Protein AF-A0A7W9HFH4-F1 (afdb_monomer_lite)

Organism: NCBI:txid1105145

Sequence (284 aa):
MISTRPGFCGSLFNRFDGPPVNIVHYSDVTAEQWRDTDLIVVDAVAAPGLIARRFPLREGVVIVTDGAHEKALWRHATDLGAGNVMLVPDGWPHLRAVVRDVGRGGLVVAVLSTAGTDASAIVAAAVALESCSLGQVCIVLDHNSGPGSVNSYVDDVDDEISGQPGGQLRVADPAGPPPTDFQITGAVRVSRTDHDLVVINIGSPDSPLTPAAMRLADVVVVVTTAGRVAEARSFAEQCRSTAHEVRLLEVPADFSQSVSLTDSDFRATCWAALTVPVPTAPTA

pLDDT: mean 82.13, std 15.08, range [27.78, 96.44]

Secondary structure (DSSP, 8-state):
-------HHHHHHTT--SS------TTT--HHHHHH-S-EEEEGGGHHHHHHTTPPP-TTEEEEESS---HHHHHHHHHHT-SEEEETTTTHHHHHHHHHHHTTPPEEEEEEESS-HHHHHHHHHHHHHHHHHTT-EEEEEE---SS--SHHHHTTTHHHHTTSSS-EEEEE---SSPPPHHHHHHHHHHHHHH-SEEEEEEE-TT-TTHHHHHHH-SEEEEEEEGGGHHHHHHHHHHHTTT-S-EEEEEE-TTHHHH--TT-HHHHHHHHHHHHSPPPPPP--

InterPro domains:
  IPR059050 Rv3660c-like, CheY-like N-terminal domain [PF26563] (27-103)

Radius of gyration: 21.63 Å; chains: 1; bounding box: 45×42×61 Å

Foldseek 3Di:
DDDDDDDPVRVVVVPDPADDACADELVDQDLCNLVPHQAYEYELVNLVVVLVVVRDADERYEYEYQDDDDPVSVVSCVSNNNPYYDHPPVCVVVVSVSSRLSVQQAAEEEFAEPLFQQQSLLLLLLQLLLCLLVLWEEEEAFQPPDPNTNCVQCVVPVVPSVPHHRRHYYYDYPDDDRDDLVVVLVVSVVNRNVTNYYYYRQGHCPGPCNLSSLQSHQEYEYEYEPVCVVVSVVSQVVSVVRHNYYFYHYDYSCCSPPDRSVDNVVSVVSNCSVPPDDPDDPDD

Structure (mmCIF, N/CA/C/O backbone):
data_AF-A0A7W9HFH4-F1
#
_entry.id   AF-A0A7W9HFH4-F1
#
loop_
_atom_site.group_PDB
_atom_site.id
_atom_site.type_symbol
_atom_site.label_atom_id
_atom_site.label_alt_id
_atom_site.label_comp_id
_atom_site.label_asym_id
_atom_site.label_entity_id
_atom_site.label_seq_id
_atom_site.pdbx_PDB_ins_code
_atom_site.Cartn_x
_atom_site.Cartn_y
_atom_site.Cartn_z
_atom_site.occupancy
_atom_site.B_iso_or_equiv
_atom_site.auth_seq_id
_atom_site.auth_comp_id
_atom_site.auth_asym_id
_atom_site.auth_atom_id
_atom_site.pdbx_PDB_model_num
ATOM 1 N N . MET A 1 1 ? 5.592 -9.316 17.246 1.00 27.78 1 MET A N 1
ATOM 2 C CA . MET A 1 1 ? 5.434 -10.315 18.329 1.00 27.78 1 MET A CA 1
ATOM 3 C C . MET A 1 1 ? 5.888 -9.655 19.629 1.00 27.78 1 MET A C 1
ATOM 5 O O . MET A 1 1 ? 7.077 -9.410 19.778 1.00 27.78 1 MET A O 1
ATOM 9 N N . ILE A 1 2 ? 4.953 -9.216 20.481 1.00 28.17 2 ILE A N 1
ATOM 10 C CA . ILE A 1 2 ? 5.227 -8.360 21.653 1.00 28.17 2 ILE A CA 1
ATOM 11 C C . ILE A 1 2 ? 4.804 -9.080 22.944 1.00 28.17 2 ILE A C 1
ATOM 13 O O . ILE A 1 2 ? 3.819 -9.809 22.975 1.00 28.17 2 ILE A O 1
ATOM 17 N N . SER A 1 3 ? 5.634 -8.879 23.967 1.00 31.44 3 SER A N 1
ATOM 18 C CA . SER A 1 3 ? 5.710 -9.503 25.293 1.00 31.44 3 SER A CA 1
ATOM 19 C C . SER A 1 3 ? 4.437 -9.414 26.156 1.00 31.44 3 SER A C 1
ATOM 21 O O . SER A 1 3 ? 3.742 -8.401 26.152 1.00 31.44 3 SER A O 1
ATOM 23 N N . THR A 1 4 ? 4.166 -10.455 26.956 1.00 35.12 4 THR A N 1
ATOM 24 C CA . THR A 1 4 ? 2.975 -10.589 27.815 1.00 35.12 4 THR A CA 1
ATOM 25 C C . THR A 1 4 ? 3.276 -10.342 29.298 1.00 35.12 4 THR A C 1
ATOM 27 O O . THR A 1 4 ? 4.061 -11.072 29.908 1.00 35.12 4 THR A O 1
ATOM 30 N N . ARG A 1 5 ? 2.548 -9.411 29.928 1.00 40.94 5 ARG A N 1
ATOM 31 C CA . ARG A 1 5 ? 2.187 -9.486 31.359 1.00 40.94 5 ARG A CA 1
ATOM 32 C C . ARG A 1 5 ? 0.701 -9.862 31.495 1.00 40.94 5 ARG A C 1
ATOM 34 O O . ARG A 1 5 ? -0.078 -9.553 30.594 1.00 40.94 5 ARG A O 1
ATOM 41 N N . PRO A 1 6 ? 0.289 -10.528 32.590 1.00 43.19 6 PRO A N 1
ATOM 42 C CA . PRO A 1 6 ? -1.053 -11.084 32.721 1.00 43.19 6 PRO A CA 1
ATOM 43 C C . PRO A 1 6 ? -2.060 -9.995 33.120 1.00 43.19 6 PRO A C 1
ATOM 45 O O . PRO A 1 6 ? -2.285 -9.737 34.298 1.00 43.19 6 PRO A O 1
ATOM 48 N N . GLY A 1 7 ? -2.657 -9.349 32.122 1.00 55.38 7 GLY A N 1
ATOM 49 C CA . GLY A 1 7 ? -3.960 -8.688 32.233 1.00 55.38 7 GLY A CA 1
ATOM 50 C C . GLY A 1 7 ? -5.020 -9.500 31.485 1.00 55.38 7 GLY A C 1
ATOM 51 O O . GLY A 1 7 ? -4.664 -10.343 30.657 1.00 55.38 7 GLY A O 1
ATOM 52 N N . PHE A 1 8 ? -6.306 -9.252 31.754 1.00 57.03 8 PHE A N 1
ATOM 53 C CA . PHE A 1 8 ? -7.440 -9.924 31.100 1.00 57.03 8 PHE A CA 1
ATOM 54 C C . PHE A 1 8 ? -7.278 -9.965 29.569 1.00 57.03 8 PHE A C 1
ATOM 56 O O . PHE A 1 8 ? -7.326 -11.036 28.967 1.00 57.03 8 PHE A O 1
ATOM 63 N N . CYS A 1 9 ? -6.923 -8.836 28.949 1.00 55.56 9 CYS A N 1
ATOM 64 C CA . CYS A 1 9 ? -6.652 -8.767 27.512 1.00 55.56 9 CYS A CA 1
ATOM 65 C C . CYS A 1 9 ? -5.427 -9.581 27.056 1.00 55.56 9 CYS A C 1
ATOM 67 O O . CYS A 1 9 ? -5.445 -10.157 25.972 1.00 55.56 9 CYS A O 1
ATOM 69 N N . GLY A 1 10 ? -4.371 -9.674 27.870 1.00 56.88 10 GLY A N 1
ATOM 70 C CA . GLY A 1 10 ? -3.130 -10.368 27.498 1.00 56.88 10 GLY A CA 1
ATOM 71 C C . GLY A 1 10 ? -3.304 -11.879 27.310 1.00 56.88 10 GLY A C 1
ATOM 72 O O . GLY A 1 10 ? -2.650 -12.476 26.462 1.00 56.88 10 GLY A O 1
ATOM 73 N N . SER A 1 11 ? -4.218 -12.512 28.054 1.00 59.84 11 SER A N 1
ATOM 74 C CA . SER A 1 11 ? -4.548 -13.933 27.854 1.00 59.84 11 SER A CA 1
ATOM 75 C C . SER A 1 11 ? -5.512 -14.164 26.684 1.00 59.84 11 SER A C 1
ATOM 77 O O . SER A 1 11 ? -5.503 -15.239 26.082 1.00 59.84 11 SER A O 1
ATOM 79 N N . LEU A 1 12 ? -6.315 -13.153 26.343 1.00 58.03 12 LEU A N 1
ATOM 80 C CA . LEU A 1 12 ? -7.307 -13.203 25.274 1.00 58.03 12 LEU A CA 1
ATOM 81 C C . LEU A 1 12 ? -6.696 -12.987 23.884 1.00 58.03 12 LEU A C 1
ATOM 83 O O . LEU A 1 12 ? -7.041 -13.719 22.958 1.00 58.03 12 LEU A O 1
ATOM 87 N N . PHE A 1 13 ? -5.750 -12.054 23.737 1.00 60.09 13 PHE A N 1
ATOM 88 C CA . PHE A 1 13 ? -5.086 -11.796 22.451 1.00 60.09 13 PHE A CA 1
ATOM 89 C C . PHE A 1 13 ? -4.127 -12.909 22.023 1.00 60.09 13 PHE A C 1
ATOM 91 O O . PHE A 1 13 ? -3.954 -13.133 20.829 1.00 60.09 13 PHE A O 1
ATOM 98 N N . ASN A 1 14 ? -3.603 -13.694 22.968 1.00 56.59 14 ASN A N 1
ATOM 99 C CA . ASN A 1 14 ? -2.807 -14.889 22.662 1.00 56.59 14 ASN A CA 1
ATOM 100 C C . ASN A 1 14 ? -3.592 -15.999 21.933 1.00 56.59 14 ASN A C 1
ATOM 102 O O . ASN A 1 14 ? -2.986 -16.969 21.493 1.00 56.59 14 ASN A O 1
ATOM 106 N N . ARG A 1 15 ? -4.925 -15.895 21.828 1.00 57.78 15 ARG A N 1
ATOM 107 C CA . ARG A 1 15 ? -5.787 -16.856 21.110 1.00 57.78 15 ARG A CA 1
ATOM 108 C C . ARG A 1 15 ? -6.279 -16.337 19.757 1.00 57.78 15 ARG A C 1
ATOM 110 O O . ARG A 1 15 ? -7.216 -16.896 19.191 1.00 57.78 15 ARG A O 1
ATOM 117 N N . PHE A 1 16 ? -5.731 -15.223 19.281 1.00 58.03 16 PHE A N 1
ATOM 118 C CA . PHE A 1 16 ? -6.171 -14.598 18.044 1.00 58.03 16 PHE A CA 1
ATOM 119 C C . PHE A 1 16 ? -5.416 -15.196 16.842 1.00 58.03 16 PHE A C 1
ATOM 121 O O . PHE A 1 16 ? -4.291 -14.798 16.567 1.00 58.03 16 PHE A O 1
ATOM 128 N N . ASP A 1 17 ? -6.045 -16.118 16.103 1.00 54.91 17 ASP A N 1
ATOM 129 C CA . ASP A 1 17 ? -5.490 -16.751 14.883 1.00 54.91 17 ASP A CA 1
ATOM 130 C C . ASP A 1 17 ? -5.629 -15.864 13.616 1.00 54.91 17 ASP A C 1
ATOM 132 O O . ASP A 1 17 ? -5.941 -16.339 12.525 1.00 54.91 17 ASP A O 1
ATOM 136 N N . GLY A 1 18 ? -5.475 -14.545 13.757 1.00 50.41 18 GLY A N 1
ATOM 137 C CA . GLY A 1 18 ? -5.623 -13.571 12.664 1.00 50.41 18 GLY A CA 1
ATOM 138 C C . GLY A 1 18 ? -4.296 -13.146 12.019 1.00 50.41 18 GLY A C 1
ATOM 139 O O . GLY A 1 18 ? -3.232 -13.528 12.508 1.00 50.41 18 GLY A O 1
ATOM 140 N N . PRO A 1 19 ? -4.332 -12.329 10.942 1.00 46.03 19 PRO A N 1
ATOM 141 C CA . PRO A 1 19 ? -3.126 -11.707 10.389 1.00 46.03 19 PRO A CA 1
ATOM 142 C C . PRO A 1 19 ? -2.378 -10.913 11.476 1.00 46.03 19 PRO A C 1
ATOM 144 O O . PRO A 1 19 ? -2.995 -10.528 12.475 1.00 46.03 19 PRO A O 1
ATOM 147 N N . PRO A 1 20 ? -1.063 -10.665 11.316 1.00 47.34 20 PRO A N 1
ATOM 148 C CA . PRO A 1 20 ? -0.258 -9.959 12.306 1.00 47.34 20 PRO A CA 1
ATOM 149 C C . PRO A 1 20 ? -0.728 -8.507 12.433 1.00 47.34 20 PRO A C 1
ATOM 151 O O . PRO A 1 20 ? -0.230 -7.605 11.771 1.00 47.34 20 PRO A O 1
ATOM 154 N N . VAL A 1 21 ? -1.704 -8.272 13.302 1.00 49.56 21 VAL A N 1
ATOM 155 C CA . VAL A 1 21 ? -2.114 -6.927 13.687 1.00 49.56 21 VAL A CA 1
ATOM 156 C C . VAL A 1 21 ? -1.183 -6.470 14.798 1.00 49.56 21 VAL A C 1
ATOM 158 O O . VAL A 1 21 ? -0.921 -7.206 15.754 1.00 49.56 21 VAL A O 1
ATOM 161 N N . ASN A 1 22 ? -0.660 -5.252 14.669 1.00 50.31 22 ASN A N 1
ATOM 162 C CA . ASN A 1 22 ? 0.113 -4.607 15.724 1.00 50.31 22 ASN A CA 1
ATOM 163 C C . ASN A 1 22 ? -0.825 -4.245 16.882 1.00 50.31 22 ASN A C 1
ATOM 165 O O . ASN A 1 22 ? -1.268 -3.115 17.038 1.00 50.31 22 ASN A O 1
ATOM 169 N N . ILE A 1 23 ? -1.151 -5.239 17.703 1.00 52.78 23 ILE A N 1
ATOM 170 C CA . ILE A 1 23 ? -1.914 -5.057 18.932 1.00 52.78 23 ILE A CA 1
ATOM 171 C C . ILE A 1 23 ? -0.926 -4.562 19.983 1.00 52.78 23 ILE A C 1
ATOM 173 O O . ILE A 1 23 ? -0.185 -5.337 20.591 1.00 52.78 23 ILE A O 1
ATOM 177 N N . VAL A 1 24 ? -0.852 -3.244 20.144 1.00 55.41 24 VAL A N 1
ATOM 178 C CA . VAL A 1 24 ? 0.087 -2.637 21.085 1.00 55.41 24 VAL A CA 1
ATOM 179 C C . VAL A 1 24 ? -0.549 -2.584 22.472 1.00 55.41 24 VAL A C 1
ATOM 181 O O . VAL A 1 24 ? -1.509 -1.854 22.710 1.00 55.41 24 VAL A O 1
ATOM 184 N N . HIS A 1 25 ? 0.003 -3.360 23.406 1.00 58.00 25 HIS A N 1
ATOM 185 C CA . HIS A 1 25 ? -0.396 -3.302 24.807 1.00 58.00 25 HIS A CA 1
ATOM 186 C C . HIS A 1 25 ? 0.045 -1.976 25.449 1.00 58.00 25 HIS A C 1
ATOM 188 O O . HIS A 1 25 ? 1.172 -1.510 25.290 1.00 58.00 25 HIS A O 1
ATOM 194 N N . TYR A 1 26 ? -0.872 -1.377 26.206 1.00 60.59 26 TYR A N 1
ATOM 195 C CA . TYR A 1 26 ? -0.806 -0.008 26.724 1.00 60.59 26 TYR A CA 1
ATOM 196 C C . TYR A 1 26 ? 0.454 0.391 27.510 1.00 60.59 26 TYR A C 1
ATOM 198 O O . TYR A 1 26 ? 0.758 1.583 27.579 1.00 60.59 26 TYR A O 1
ATOM 206 N N . SER A 1 27 ? 1.162 -0.556 28.137 1.00 57.78 27 SER A N 1
ATOM 207 C CA . SER A 1 27 ? 2.344 -0.251 28.952 1.00 57.78 27 SER A CA 1
ATOM 208 C C . SER A 1 27 ? 3.521 0.243 28.119 1.00 57.78 27 SER A C 1
ATOM 210 O O . SER A 1 27 ? 4.347 0.990 28.637 1.00 57.78 27 SER A O 1
ATOM 212 N N . ASP A 1 28 ? 3.553 -0.105 26.831 1.00 67.94 28 ASP A N 1
ATOM 213 C CA . ASP A 1 28 ? 4.746 0.043 25.998 1.00 67.94 28 ASP A CA 1
ATOM 214 C C . ASP A 1 28 ? 4.482 0.793 24.686 1.00 67.94 28 ASP A C 1
ATOM 216 O O . ASP A 1 28 ? 5.397 0.948 23.881 1.00 67.94 28 ASP A O 1
ATOM 220 N N . VAL A 1 29 ? 3.262 1.315 24.476 1.00 80.81 29 VAL A N 1
ATOM 221 C CA . VAL A 1 29 ? 2.942 2.085 23.262 1.00 80.81 29 VAL A CA 1
ATOM 222 C C . VAL A 1 29 ? 3.864 3.300 23.170 1.00 80.81 29 VAL A C 1
ATOM 224 O O . VAL A 1 29 ? 3.853 4.166 24.050 1.00 80.81 29 VAL A O 1
ATOM 227 N N . THR A 1 30 ? 4.669 3.398 22.119 1.00 86.94 30 THR A N 1
ATOM 228 C CA . THR A 1 30 ? 5.475 4.594 21.841 1.00 86.94 30 THR A CA 1
ATOM 229 C C . THR A 1 30 ? 4.645 5.651 21.106 1.00 86.94 30 THR A C 1
ATOM 231 O O . THR A 1 30 ? 3.585 5.363 20.554 1.00 86.94 30 THR A O 1
ATOM 234 N N . ALA A 1 31 ? 5.114 6.903 21.078 1.00 86.19 31 ALA A N 1
ATOM 235 C CA . ALA A 1 31 ? 4.453 7.955 20.294 1.00 86.19 31 ALA A CA 1
ATOM 236 C C . ALA A 1 31 ? 4.458 7.663 18.782 1.00 86.19 31 ALA A C 1
ATOM 238 O O . ALA A 1 31 ? 3.566 8.110 18.068 1.00 86.19 31 ALA A O 1
ATOM 239 N N . GLU A 1 32 ? 5.461 6.924 18.311 1.00 81.44 32 GLU A N 1
ATOM 240 C CA . GLU A 1 32 ? 5.570 6.439 16.935 1.00 81.44 32 GLU A CA 1
ATOM 241 C C . GLU A 1 32 ? 4.518 5.362 16.658 1.00 81.44 32 GLU A C 1
ATOM 243 O O . GLU A 1 32 ? 3.663 5.548 15.800 1.00 81.44 32 GLU A O 1
ATOM 248 N N . GLN A 1 33 ? 4.447 4.321 17.493 1.00 82.12 33 GLN A N 1
ATOM 249 C CA . GLN A 1 33 ? 3.413 3.289 17.377 1.00 82.12 33 GLN A CA 1
ATOM 250 C C . GLN A 1 33 ? 1.999 3.872 17.439 1.00 82.12 33 GLN A C 1
ATOM 252 O O . GLN A 1 33 ? 1.142 3.474 16.652 1.00 82.12 33 GLN A O 1
ATOM 257 N N . TRP A 1 34 ? 1.752 4.845 18.324 1.00 88.31 34 TRP A N 1
ATOM 258 C CA . TRP A 1 34 ? 0.458 5.526 18.395 1.00 88.31 34 TRP A CA 1
ATOM 259 C C . TRP A 1 34 ? 0.087 6.230 17.083 1.00 88.31 34 TRP A C 1
ATOM 261 O O . TRP A 1 34 ? -1.088 6.292 16.729 1.00 88.31 34 TRP A O 1
ATOM 271 N N . ARG A 1 35 ? 1.070 6.764 16.354 1.00 82.81 35 ARG A N 1
ATOM 272 C CA . ARG A 1 35 ? 0.868 7.488 15.091 1.00 82.81 35 ARG A CA 1
ATOM 273 C C . ARG A 1 35 ? 0.732 6.554 13.888 1.00 82.81 35 ARG A C 1
ATOM 275 O O . ARG A 1 35 ? -0.030 6.851 12.965 1.00 82.81 35 ARG A O 1
ATOM 282 N N . ASP A 1 36 ? 1.441 5.433 13.923 1.00 74.56 36 ASP A N 1
ATOM 283 C CA . ASP A 1 36 ? 1.687 4.636 12.722 1.00 74.56 36 ASP A CA 1
ATOM 284 C C . ASP A 1 36 ? 0.870 3.336 12.681 1.00 74.56 36 ASP A C 1
ATOM 286 O O . ASP A 1 36 ? 0.662 2.790 11.608 1.00 74.56 36 ASP A O 1
ATOM 290 N N . THR A 1 37 ? 0.319 2.875 13.812 1.00 78.62 37 THR A N 1
ATOM 291 C CA . THR A 1 37 ? -0.439 1.605 13.889 1.00 78.62 37 THR A CA 1
ATOM 292 C C . THR A 1 37 ? -1.884 1.748 13.424 1.00 78.62 37 THR A C 1
ATOM 294 O O . THR A 1 37 ? -2.623 2.452 14.088 1.00 78.62 37 THR A O 1
ATOM 297 N N . ASP A 1 38 ? -2.352 1.056 12.388 1.00 76.19 38 ASP A N 1
ATOM 298 C CA . ASP A 1 38 ? -3.718 1.229 11.843 1.00 76.19 38 ASP A CA 1
ATOM 299 C C . ASP A 1 38 ? -4.873 0.968 12.832 1.00 76.19 38 ASP A C 1
ATOM 301 O O . ASP A 1 38 ? -5.922 1.602 12.728 1.00 76.19 38 ASP A O 1
ATOM 305 N N . LEU A 1 39 ? -4.668 0.105 13.835 1.00 83.44 39 LEU A N 1
ATOM 306 C CA . LEU A 1 39 ? -5.636 -0.181 14.899 1.00 83.44 39 LEU A CA 1
ATOM 307 C C . LEU A 1 39 ? -4.958 -0.305 16.259 1.00 83.44 39 LEU A C 1
ATOM 309 O O . LEU A 1 39 ? -4.096 -1.157 16.460 1.00 83.44 39 LEU A O 1
ATOM 313 N N . ILE A 1 40 ? -5.419 0.475 17.233 1.00 87.44 40 ILE A N 1
ATOM 314 C CA . ILE A 1 40 ? -4.965 0.376 18.621 1.00 87.44 40 ILE A CA 1
ATOM 315 C C . ILE A 1 40 ? -6.104 -0.192 19.454 1.00 87.44 40 ILE A C 1
ATOM 317 O O . ILE A 1 40 ? -7.136 0.456 19.629 1.00 87.44 40 ILE A O 1
ATOM 321 N N . VAL A 1 41 ? -5.907 -1.389 20.003 1.00 88.81 41 VAL A N 1
ATOM 322 C CA . VAL A 1 41 ? -6.867 -1.983 20.936 1.00 88.81 41 VAL A CA 1
ATOM 323 C C . VAL A 1 41 ? -6.419 -1.714 22.369 1.00 88.81 41 VAL A C 1
ATOM 325 O O . VAL A 1 41 ? -5.352 -2.148 22.796 1.00 88.81 41 VAL A O 1
ATOM 328 N N . VAL A 1 42 ? -7.233 -0.969 23.109 1.00 89.62 42 VAL A N 1
ATOM 329 C CA . VAL A 1 42 ? -6.932 -0.467 24.451 1.00 89.62 42 VAL A CA 1
ATOM 330 C C . VAL A 1 42 ? -7.811 -1.178 25.469 1.00 89.62 42 VAL A C 1
ATOM 332 O O . VAL A 1 42 ? -9.031 -1.121 25.384 1.00 89.62 42 VAL A O 1
ATOM 335 N N . ASP A 1 43 ? -7.207 -1.803 26.474 1.00 88.69 43 ASP A N 1
ATOM 336 C CA . ASP A 1 43 ? -7.954 -2.256 27.651 1.00 88.69 43 ASP A CA 1
ATOM 337 C C . ASP A 1 43 ? -8.496 -1.034 28.415 1.00 88.69 43 ASP A C 1
ATOM 339 O O . ASP A 1 43 ? -7.758 -0.082 28.679 1.00 88.69 43 ASP A O 1
ATOM 343 N N . ALA A 1 44 ? -9.774 -1.038 28.786 1.00 90.69 44 ALA A N 1
ATOM 344 C CA . ALA A 1 44 ? -10.411 0.039 29.537 1.00 90.69 44 ALA A CA 1
ATOM 345 C C . ALA A 1 44 ? -9.626 0.457 30.791 1.00 90.69 44 ALA A C 1
ATOM 347 O O . ALA A 1 44 ? -9.548 1.653 31.087 1.00 90.69 44 ALA A O 1
ATOM 348 N N . VAL A 1 45 ? -8.989 -0.492 31.492 1.00 88.12 45 VAL A N 1
ATOM 349 C CA . VAL A 1 45 ? -8.183 -0.202 32.697 1.00 88.12 45 VAL A CA 1
ATOM 350 C C . VAL A 1 45 ? -6.928 0.617 32.389 1.00 88.12 45 VAL A C 1
ATOM 352 O O . VAL A 1 45 ? -6.375 1.281 33.264 1.00 88.12 45 VAL A O 1
ATOM 355 N N . ALA A 1 46 ? -6.478 0.593 31.139 1.00 88.25 46 ALA A N 1
ATOM 356 C CA . ALA A 1 46 ? -5.284 1.276 30.680 1.00 88.25 46 ALA A CA 1
ATOM 357 C C . ALA A 1 46 ? -5.533 2.679 30.126 1.00 88.25 46 ALA A C 1
ATOM 359 O O . ALA A 1 46 ? -4.599 3.485 30.048 1.00 88.25 46 ALA A O 1
ATOM 360 N N . ALA A 1 47 ? -6.774 2.980 29.742 1.00 91.12 47 ALA A N 1
ATOM 361 C CA . ALA A 1 47 ? -7.123 4.241 29.104 1.00 91.12 47 ALA A CA 1
ATOM 362 C C . ALA A 1 47 ? -6.672 5.485 29.907 1.00 91.12 47 ALA A C 1
ATOM 364 O O . ALA A 1 47 ? -6.082 6.380 29.297 1.00 91.12 47 ALA A O 1
ATOM 365 N N . PRO A 1 48 ? -6.795 5.542 31.255 1.00 92.00 48 PRO A N 1
ATOM 366 C CA . PRO A 1 48 ? -6.301 6.682 32.036 1.00 92.00 48 PRO A CA 1
ATOM 367 C C . PRO A 1 48 ? -4.798 6.948 31.869 1.00 92.00 48 PRO A C 1
ATOM 369 O O . PRO A 1 48 ? -4.372 8.102 31.800 1.00 92.00 48 PRO A O 1
ATOM 372 N N . GLY A 1 49 ? -3.986 5.890 31.779 1.00 90.44 49 GLY A N 1
ATOM 373 C CA . GLY A 1 49 ? -2.537 6.006 31.606 1.00 90.44 49 GLY A CA 1
ATOM 374 C C . GLY A 1 49 ? -2.157 6.570 30.238 1.00 90.44 49 GLY A C 1
ATOM 375 O O . GLY A 1 49 ? -1.255 7.399 30.141 1.00 90.44 49 GLY A O 1
ATOM 376 N N . LEU A 1 50 ? -2.878 6.178 29.185 1.00 90.81 50 LEU A N 1
ATOM 377 C CA . LEU A 1 50 ? -2.676 6.708 27.833 1.00 90.81 50 LEU A CA 1
ATOM 378 C C . LEU A 1 50 ? -3.108 8.178 27.729 1.00 90.81 50 LEU A C 1
ATOM 380 O O . LEU A 1 50 ? -2.383 8.987 27.153 1.00 90.81 50 LEU A O 1
ATOM 384 N N . ILE A 1 51 ? -4.219 8.550 28.371 1.00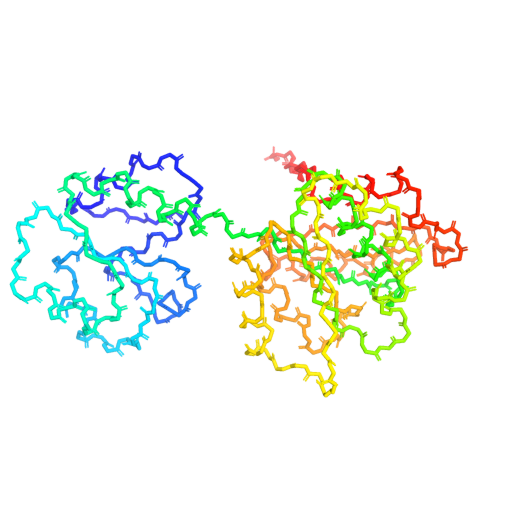 93.38 51 ILE A N 1
ATOM 385 C CA . ILE A 1 51 ? -4.688 9.944 28.446 1.00 93.38 51 ILE A CA 1
ATOM 386 C C . ILE A 1 51 ? -3.653 10.825 29.156 1.00 93.38 51 ILE A C 1
ATOM 388 O O . ILE A 1 51 ? -3.335 11.919 28.686 1.00 93.38 51 ILE A O 1
ATOM 392 N N . ALA A 1 52 ? -3.054 10.339 30.249 1.00 93.56 52 ALA A N 1
ATOM 393 C CA . ALA A 1 52 ? -2.013 11.068 30.974 1.00 93.56 52 ALA A CA 1
ATOM 394 C C . ALA A 1 52 ? -0.772 11.366 30.111 1.00 93.56 52 ALA A C 1
ATOM 396 O O . ALA A 1 52 ? -0.095 12.372 30.334 1.00 93.56 52 ALA A O 1
ATOM 397 N N . ARG A 1 53 ? -0.496 10.534 29.098 1.00 92.31 53 ARG A N 1
ATOM 398 C CA . ARG A 1 53 ? 0.605 10.726 28.140 1.00 92.31 53 ARG A CA 1
ATOM 39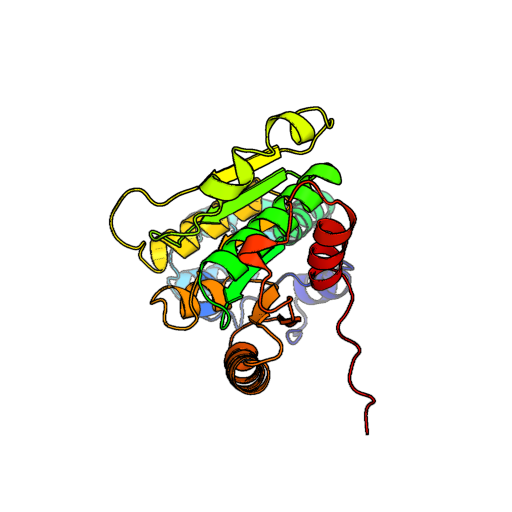9 C C . ARG A 1 53 ? 0.290 11.740 27.039 1.00 92.31 53 ARG A C 1
ATOM 401 O O . ARG A 1 53 ? 1.213 12.146 26.339 1.00 92.31 53 ARG A O 1
ATOM 408 N N . ARG A 1 54 ? -0.968 12.185 26.919 1.00 93.94 54 ARG A N 1
ATOM 409 C CA . ARG A 1 54 ? -1.426 13.213 25.967 1.00 93.94 54 ARG A CA 1
ATOM 410 C C . ARG A 1 54 ? -1.073 12.897 24.515 1.00 93.94 54 ARG A C 1
ATOM 412 O O . ARG A 1 54 ? -0.612 13.769 23.776 1.00 93.94 54 ARG A O 1
ATOM 419 N N . PHE A 1 55 ? -1.275 11.649 24.106 1.00 91.31 55 PHE A N 1
ATOM 420 C CA . PHE A 1 55 ? -1.213 11.334 22.686 1.00 91.31 55 PHE A CA 1
ATOM 421 C C . PHE A 1 55 ? -2.294 12.111 21.912 1.00 91.31 55 PHE A C 1
ATOM 423 O O . PHE A 1 55 ? -3.353 12.397 22.476 1.00 91.31 55 PHE A O 1
ATOM 430 N N . PRO A 1 56 ? -2.051 12.476 20.639 1.00 91.94 56 PRO A N 1
ATOM 431 C CA . PRO A 1 56 ? -3.080 13.074 19.798 1.00 91.94 56 PRO A CA 1
ATOM 432 C C . PRO A 1 56 ? -4.305 12.161 19.679 1.00 91.94 56 PRO A C 1
ATOM 434 O O . PRO A 1 56 ? -4.153 10.942 19.567 1.00 91.94 56 PRO A O 1
ATOM 437 N N . LEU A 1 57 ? -5.499 12.761 19.657 1.00 92.12 57 LEU A N 1
ATOM 438 C CA . LEU A 1 57 ? -6.743 12.051 19.348 1.00 92.12 57 LEU A CA 1
ATOM 439 C C . LEU A 1 57 ? -6.618 11.368 17.987 1.00 92.12 57 LEU A C 1
ATOM 441 O O . LEU A 1 57 ? -6.081 11.957 17.045 1.00 92.12 57 LEU A O 1
ATOM 445 N N . ARG A 1 58 ? -7.107 10.134 17.888 1.00 84.50 58 ARG A N 1
ATOM 446 C CA . ARG A 1 58 ? -6.928 9.328 16.687 1.00 84.50 58 ARG A CA 1
ATOM 447 C C . ARG A 1 58 ? -8.113 8.396 16.438 1.00 84.50 58 ARG A C 1
ATOM 449 O O . ARG A 1 58 ? -8.495 7.633 17.318 1.00 84.50 58 ARG A O 1
ATOM 456 N N . GLU A 1 59 ? -8.593 8.390 15.197 1.00 80.19 59 GLU A N 1
ATOM 457 C CA . GLU A 1 59 ? -9.479 7.343 14.683 1.00 80.19 59 GLU A CA 1
ATOM 458 C C . GLU A 1 59 ? -8.732 6.004 14.538 1.00 80.19 59 GLU A C 1
ATOM 460 O O . GLU A 1 59 ? -7.537 5.966 14.239 1.00 80.19 59 GLU A O 1
ATOM 465 N N . GLY A 1 60 ? -9.431 4.890 14.769 1.00 86.00 60 GLY A N 1
ATOM 466 C CA . GLY A 1 60 ? -8.812 3.557 14.821 1.00 86.00 60 GLY A CA 1
ATOM 467 C C . GLY A 1 60 ? -8.355 3.134 16.222 1.00 86.00 60 GLY A C 1
ATOM 468 O O . GLY A 1 60 ? -7.654 2.137 16.368 1.00 86.00 60 GLY A O 1
ATOM 469 N N . VAL A 1 61 ? -8.760 3.851 17.275 1.00 91.62 61 VAL A N 1
ATOM 470 C CA . VAL A 1 61 ? -8.673 3.349 18.654 1.00 91.62 61 VAL A CA 1
ATOM 471 C C . VAL A 1 61 ? -9.965 2.600 19.001 1.00 91.62 61 VAL A C 1
ATOM 473 O O . VAL A 1 61 ? -11.070 3.121 18.828 1.00 91.62 61 VAL A O 1
ATOM 476 N N . VAL A 1 62 ? -9.829 1.376 19.511 1.00 92.06 62 VAL A N 1
ATOM 477 C CA . VAL A 1 62 ? -10.927 0.554 20.035 1.00 92.06 62 VAL A CA 1
ATOM 478 C C . VAL A 1 62 ? -10.661 0.278 21.504 1.00 92.06 62 VAL A C 1
ATOM 480 O O . VAL A 1 62 ? -9.632 -0.300 21.841 1.00 92.06 62 VAL A O 1
ATOM 483 N N . ILE A 1 63 ? -11.588 0.652 22.384 1.00 92.19 63 ILE A N 1
ATOM 484 C CA . ILE A 1 63 ? -11.491 0.300 23.803 1.00 92.19 63 ILE A CA 1
ATOM 485 C C . ILE A 1 63 ? -12.253 -0.998 24.056 1.00 92.19 63 ILE A C 1
ATOM 487 O O . ILE A 1 63 ? -13.412 -1.123 23.672 1.00 92.19 63 ILE A O 1
ATOM 491 N N . VAL A 1 64 ? -11.624 -1.955 24.730 1.00 92.06 64 VAL A N 1
ATOM 492 C CA . VAL A 1 64 ? -12.235 -3.218 25.155 1.00 92.06 64 VAL A CA 1
ATOM 493 C C . VAL A 1 64 ? -12.395 -3.242 26.669 1.00 92.06 64 VAL A C 1
ATOM 495 O O . VAL A 1 64 ? -11.535 -2.764 27.405 1.00 92.06 64 VAL A O 1
ATOM 498 N N . THR A 1 65 ? -13.502 -3.790 27.153 1.00 91.88 65 THR A N 1
ATOM 499 C CA . THR A 1 65 ? -13.773 -3.949 28.588 1.00 91.88 65 THR A CA 1
ATOM 500 C C . THR A 1 65 ? -14.512 -5.254 28.840 1.00 91.88 65 THR A C 1
ATOM 502 O O . THR A 1 65 ? -15.245 -5.709 27.971 1.00 91.88 65 THR A O 1
ATOM 505 N N . ASP A 1 66 ? -14.337 -5.861 30.007 1.00 88.69 66 ASP A N 1
ATOM 506 C CA . ASP A 1 66 ? -15.094 -7.028 30.480 1.00 88.69 66 ASP A CA 1
ATOM 507 C C . ASP A 1 66 ? -16.240 -6.665 31.437 1.00 88.69 66 ASP A C 1
ATOM 509 O O . ASP A 1 66 ? -17.013 -7.531 31.850 1.00 88.69 66 ASP A O 1
ATOM 513 N N . GLY A 1 67 ? -16.359 -5.382 31.784 1.00 84.62 67 GLY A N 1
ATOM 514 C CA . GLY A 1 67 ? -17.347 -4.850 32.712 1.00 84.62 67 GLY A CA 1
ATOM 515 C C . GLY A 1 67 ? -18.375 -3.954 32.030 1.00 84.62 67 GLY A C 1
ATOM 516 O O . GLY A 1 67 ? -18.148 -3.403 30.953 1.00 84.62 67 GLY A O 1
ATOM 517 N N . ALA A 1 68 ? -19.526 -3.781 32.683 1.00 76.56 68 ALA A N 1
ATOM 518 C CA . ALA A 1 68 ? -20.569 -2.876 32.212 1.00 76.56 68 ALA A CA 1
ATOM 519 C C . ALA A 1 68 ? -20.018 -1.461 31.964 1.00 76.56 68 ALA A C 1
ATOM 521 O O . ALA A 1 68 ? -19.144 -0.978 32.684 1.00 76.56 68 ALA A O 1
ATOM 522 N N . HIS A 1 69 ? -20.558 -0.781 30.952 1.00 75.00 69 HIS A N 1
ATOM 523 C CA . HIS A 1 69 ? -20.093 0.546 30.565 1.00 75.00 69 HIS A CA 1
ATOM 524 C C . HIS A 1 69 ? -20.315 1.577 31.682 1.00 75.00 69 HIS A C 1
ATOM 526 O O . HIS A 1 69 ? -21.414 2.106 31.858 1.00 75.00 69 HIS A O 1
ATOM 532 N N . GLU A 1 70 ? -19.256 1.914 32.413 1.00 85.44 70 GLU A N 1
ATOM 533 C CA . GLU A 1 70 ? -19.273 3.039 33.340 1.00 85.44 70 GLU A CA 1
ATOM 534 C C . GLU A 1 70 ? -19.173 4.370 32.582 1.00 85.44 70 GLU A C 1
ATOM 536 O O . GLU A 1 70 ? -18.533 4.480 31.537 1.00 85.44 70 GLU A O 1
ATOM 541 N N . LYS A 1 71 ? -19.754 5.441 33.134 1.00 87.38 71 LYS A N 1
ATOM 542 C CA . LYS A 1 71 ? -19.700 6.786 32.527 1.00 87.38 71 LYS A CA 1
ATOM 543 C C . LYS A 1 71 ? -18.262 7.273 32.275 1.00 87.38 71 LYS A C 1
ATOM 545 O O . LYS A 1 71 ? -18.022 8.013 31.324 1.00 87.38 71 LYS A O 1
ATOM 550 N N . ALA A 1 72 ? -17.313 6.857 33.115 1.00 90.81 72 ALA A N 1
ATOM 551 C CA . ALA A 1 72 ? -15.898 7.180 32.957 1.00 90.81 72 ALA A CA 1
ATOM 552 C C . ALA A 1 72 ? -15.295 6.573 31.680 1.00 90.81 72 ALA A C 1
ATOM 554 O O . ALA A 1 72 ? -14.486 7.223 31.025 1.00 90.81 72 ALA A O 1
ATOM 555 N N . LEU A 1 73 ? -15.736 5.376 31.283 1.00 92.62 73 LEU A N 1
ATOM 556 C CA . LEU A 1 73 ? -15.242 4.687 30.094 1.00 92.62 73 LEU A CA 1
ATOM 557 C C . LEU A 1 73 ? -15.536 5.474 28.816 1.00 92.62 73 LEU A C 1
ATOM 559 O O . LEU A 1 73 ? -14.652 5.647 27.983 1.00 92.62 73 LEU A O 1
ATOM 563 N N . TRP A 1 74 ? -16.749 6.012 28.694 1.00 92.81 74 TRP A N 1
ATOM 564 C CA . TRP A 1 74 ? -17.126 6.854 27.557 1.00 92.81 74 TRP A CA 1
ATOM 565 C C . TRP A 1 74 ? -16.310 8.139 27.493 1.00 92.81 74 TRP A C 1
ATOM 567 O O . TRP A 1 74 ? -15.898 8.553 26.417 1.00 92.81 74 TRP A O 1
ATOM 577 N N . ARG A 1 75 ? -16.014 8.743 28.649 1.00 94.75 75 ARG A N 1
ATOM 578 C CA . ARG A 1 75 ? -15.119 9.899 28.702 1.00 94.75 75 ARG A CA 1
ATOM 579 C C . ARG A 1 75 ? -13.714 9.531 28.229 1.00 94.75 75 ARG A C 1
ATOM 581 O O . ARG A 1 75 ? -13.152 10.258 27.424 1.00 94.75 75 ARG A O 1
ATOM 588 N N . HIS A 1 76 ? -13.177 8.398 28.679 1.00 94.81 76 HIS A N 1
ATOM 589 C CA . HIS A 1 76 ? -11.867 7.934 28.230 1.00 94.81 76 HIS A CA 1
ATOM 590 C C . HIS A 1 76 ? -11.835 7.629 26.728 1.00 94.81 76 HIS A C 1
ATOM 592 O O . HIS A 1 76 ? -10.848 7.937 26.069 1.00 94.81 76 HIS A O 1
ATOM 598 N N . ALA A 1 77 ? -12.913 7.060 26.182 1.00 93.62 77 ALA A N 1
ATOM 599 C CA . ALA A 1 77 ? -13.063 6.841 24.748 1.00 93.62 77 ALA A CA 1
ATOM 600 C C . ALA A 1 77 ? -12.973 8.162 23.979 1.00 93.62 77 ALA A C 1
ATOM 602 O O . ALA A 1 77 ? -12.151 8.286 23.074 1.00 93.62 77 ALA A O 1
ATOM 603 N N . THR A 1 78 ? -13.728 9.175 24.405 1.00 94.62 78 THR A N 1
ATOM 604 C CA . THR A 1 78 ? -13.677 10.515 23.810 1.00 94.62 78 THR A CA 1
ATOM 605 C C . THR A 1 78 ? -12.292 11.152 23.931 1.00 94.62 78 THR A C 1
ATOM 607 O O . THR A 1 78 ? -11.783 11.677 22.946 1.00 94.62 78 THR A O 1
ATOM 610 N N . ASP A 1 79 ? -11.654 11.065 25.102 1.00 94.88 79 ASP A N 1
ATOM 611 C CA . ASP A 1 79 ? -10.333 11.656 25.368 1.00 94.88 79 ASP A CA 1
ATOM 612 C C . ASP A 1 79 ? -9.190 10.964 24.591 1.00 94.88 79 ASP A C 1
ATOM 614 O O . ASP A 1 79 ? -8.102 11.526 24.478 1.00 94.88 79 ASP A O 1
ATOM 618 N N . LEU A 1 80 ? -9.421 9.761 24.051 1.00 93.31 80 LEU A N 1
ATOM 619 C CA . LEU A 1 80 ? -8.485 9.039 23.178 1.00 93.31 80 LEU A CA 1
ATOM 620 C C . LEU A 1 80 ? -8.858 9.117 21.686 1.00 93.31 80 LEU A C 1
ATOM 622 O O . LEU A 1 80 ? -8.043 8.758 20.837 1.00 93.31 80 LEU A O 1
ATOM 626 N N . GLY A 1 81 ? -10.062 9.589 21.353 1.00 93.81 81 GLY A N 1
ATOM 627 C CA . GLY A 1 81 ? -10.601 9.566 19.988 1.00 93.81 81 GLY A CA 1
ATOM 628 C C . GLY A 1 81 ? -11.111 8.186 19.556 1.00 93.81 81 GLY A C 1
ATOM 629 O O . GLY A 1 81 ? -11.224 7.915 18.364 1.00 93.81 81 GLY A O 1
ATOM 630 N N . ALA A 1 82 ? -11.410 7.300 20.509 1.00 93.00 82 ALA A N 1
ATOM 631 C CA . ALA A 1 82 ? -11.867 5.951 20.215 1.00 93.00 82 ALA A CA 1
ATOM 632 C C . ALA A 1 82 ? -13.244 5.956 19.544 1.00 93.00 82 ALA A C 1
ATOM 634 O O . ALA A 1 82 ? -14.221 6.454 20.102 1.00 93.00 82 ALA A O 1
ATOM 635 N N . GLY A 1 83 ? -13.318 5.343 18.361 1.00 86.25 83 GLY A N 1
ATOM 636 C CA . GLY A 1 83 ? -14.564 5.211 17.605 1.00 86.25 83 GLY A CA 1
ATOM 637 C C . GLY A 1 83 ? -15.469 4.099 18.133 1.00 86.25 83 GLY A C 1
ATOM 638 O O . GLY A 1 83 ? -16.668 4.114 17.882 1.00 86.25 83 GLY A O 1
ATOM 639 N N . ASN A 1 84 ? -14.908 3.141 18.881 1.00 90.19 84 ASN A N 1
ATOM 640 C CA . ASN A 1 84 ? -15.646 1.995 19.401 1.00 90.19 84 ASN A CA 1
ATOM 641 C C . ASN A 1 84 ? -15.244 1.660 20.840 1.00 90.19 84 ASN A C 1
ATOM 643 O O . ASN A 1 84 ? -14.061 1.643 21.189 1.00 90.19 84 ASN A O 1
ATOM 647 N N . VAL A 1 85 ? -16.247 1.315 21.647 1.00 92.94 85 VAL A N 1
ATOM 648 C CA . VAL A 1 85 ? -16.088 0.691 22.963 1.00 92.94 85 VAL A CA 1
ATOM 649 C C . VAL A 1 85 ? -16.803 -0.654 22.914 1.00 92.94 85 VAL A C 1
ATOM 651 O O . VAL A 1 85 ? -18.007 -0.703 22.676 1.00 92.94 85 VAL A O 1
ATOM 654 N N . MET A 1 86 ? -16.074 -1.747 23.116 1.00 93.12 86 MET A N 1
ATOM 655 C CA . MET A 1 86 ? -16.587 -3.107 22.971 1.00 93.12 86 MET A CA 1
ATOM 656 C C . MET A 1 86 ? -16.573 -3.834 24.312 1.00 93.12 86 MET A C 1
ATOM 658 O O . MET A 1 86 ? -15.530 -3.952 24.957 1.00 93.12 86 MET A O 1
ATOM 662 N N . LEU A 1 87 ? -17.735 -4.347 24.714 1.00 92.31 87 LEU A N 1
ATOM 663 C CA . LEU A 1 87 ? -17.847 -5.265 25.841 1.00 92.31 87 LEU A CA 1
ATOM 664 C C . LEU A 1 87 ? -17.400 -6.656 25.392 1.00 92.31 87 LEU A C 1
ATOM 666 O O . LEU A 1 87 ? -17.886 -7.169 24.395 1.00 92.31 87 LEU A O 1
ATOM 670 N N . VAL A 1 88 ? -16.491 -7.280 26.117 1.00 87.88 88 VAL A N 1
ATOM 671 C CA . VAL A 1 88 ? -15.937 -8.602 25.840 1.00 87.88 88 VAL A CA 1
ATOM 672 C C . VAL A 1 88 ? -16.449 -9.556 26.928 1.00 87.88 88 VAL A C 1
ATOM 674 O O . VAL A 1 88 ? -16.403 -9.193 28.099 1.00 87.88 88 VAL A O 1
ATOM 677 N N . PRO A 1 89 ? -16.937 -10.769 26.593 1.00 88.31 89 PRO A N 1
ATOM 678 C CA . PRO A 1 89 ? -16.766 -11.482 25.324 1.00 88.31 89 PRO A CA 1
ATOM 679 C C . PRO A 1 89 ? -17.771 -11.167 24.206 1.00 88.31 89 PRO A C 1
ATOM 681 O O . PRO A 1 89 ? -17.502 -11.535 23.065 1.00 88.31 89 PRO A O 1
ATOM 684 N N . ASP A 1 90 ? -18.893 -10.503 24.477 1.00 88.88 90 ASP A N 1
ATOM 685 C CA . ASP A 1 90 ? -19.995 -10.375 23.503 1.00 88.88 90 ASP A CA 1
ATOM 686 C C . ASP A 1 90 ? -19.595 -9.650 22.206 1.00 88.88 90 ASP A C 1
ATOM 688 O O . ASP A 1 90 ? -20.012 -10.017 21.108 1.00 88.88 90 ASP A O 1
ATOM 692 N N . GLY A 1 91 ? -18.713 -8.661 22.314 1.00 86.81 91 GLY A N 1
ATOM 693 C CA . GLY A 1 91 ? -18.144 -7.884 21.218 1.00 86.81 91 GLY A CA 1
ATOM 694 C C . GLY A 1 91 ? -17.033 -8.597 20.448 1.00 86.81 91 GLY A C 1
ATOM 695 O O . GLY A 1 91 ? -16.536 -8.040 19.472 1.00 86.81 91 GLY A O 1
ATOM 696 N N . TRP A 1 92 ? -16.643 -9.826 20.817 1.00 85.38 92 TRP A N 1
ATOM 697 C CA . TRP A 1 92 ? -15.577 -10.563 20.126 1.00 85.38 92 TRP A CA 1
ATOM 698 C C . TRP A 1 92 ? -15.777 -10.713 18.617 1.00 85.38 92 TRP A C 1
ATOM 700 O O . TRP A 1 92 ? -14.804 -10.521 17.888 1.00 85.38 92 TRP A O 1
ATOM 710 N N . PRO A 1 93 ? -16.969 -11.079 18.106 1.00 83.69 93 PRO A N 1
ATOM 711 C CA . PRO A 1 93 ? -17.180 -11.180 16.666 1.00 83.69 93 PRO A CA 1
ATOM 712 C C . PRO A 1 93 ? -16.939 -9.850 15.948 1.00 83.69 93 PRO A C 1
ATOM 714 O O . PRO A 1 93 ? -16.348 -9.843 14.872 1.00 83.69 93 PRO A O 1
ATOM 717 N N . HIS A 1 94 ? -17.339 -8.735 16.563 1.00 84.62 94 HIS A N 1
ATOM 718 C CA . HIS A 1 94 ? -17.150 -7.406 15.996 1.00 84.62 94 HIS A CA 1
ATOM 719 C C . HIS A 1 94 ? -15.689 -6.951 16.084 1.00 84.62 94 HIS A C 1
ATOM 721 O O . HIS A 1 94 ? -15.141 -6.499 15.087 1.00 84.62 94 HIS A O 1
ATOM 727 N N . LEU A 1 95 ? -15.013 -7.178 17.214 1.00 85.25 95 LEU A N 1
ATOM 728 C CA . LEU A 1 95 ? -13.577 -6.928 17.338 1.00 85.25 95 LEU A CA 1
ATOM 729 C C . LEU A 1 95 ? -12.779 -7.753 16.323 1.00 85.25 95 LEU A C 1
ATOM 731 O O . LEU A 1 95 ? -11.877 -7.227 15.684 1.00 85.25 95 LEU A O 1
ATOM 735 N N . ARG A 1 96 ? -13.142 -9.026 16.112 1.00 80.25 96 ARG A N 1
ATOM 736 C CA . ARG A 1 96 ? -12.545 -9.858 15.058 1.00 80.25 96 ARG A CA 1
ATOM 737 C C . ARG A 1 96 ? -12.773 -9.283 13.668 1.00 80.25 96 ARG A C 1
ATOM 739 O O . ARG A 1 96 ? -11.848 -9.326 12.868 1.00 80.25 96 ARG A O 1
ATOM 746 N N . ALA A 1 97 ? -13.968 -8.768 13.386 1.00 75.62 97 ALA A N 1
ATOM 747 C CA . ALA A 1 97 ? -14.252 -8.102 12.121 1.00 75.62 97 ALA A CA 1
ATOM 748 C C . ALA A 1 97 ? -13.375 -6.854 11.954 1.00 75.62 97 ALA A C 1
ATOM 750 O O . ALA A 1 97 ? -12.649 -6.789 10.978 1.00 75.62 97 ALA A O 1
ATOM 751 N N . VAL A 1 98 ? -13.317 -5.959 12.946 1.00 80.94 98 VAL A N 1
ATOM 752 C CA . VAL A 1 98 ? -12.480 -4.745 12.897 1.00 80.94 98 VAL A CA 1
ATOM 753 C C . VAL A 1 98 ? -10.996 -5.074 12.730 1.00 80.94 98 VAL A C 1
ATOM 755 O O . VAL A 1 98 ? -10.332 -4.499 11.878 1.00 80.94 98 VAL A O 1
ATOM 758 N N . VAL A 1 99 ? -10.468 -6.028 13.500 1.00 76.12 99 VAL A N 1
ATOM 759 C CA . VAL A 1 99 ? -9.067 -6.467 13.390 1.00 76.12 99 VAL A CA 1
ATOM 760 C C . VAL A 1 99 ? -8.796 -7.092 12.020 1.00 76.12 99 VAL A C 1
ATOM 762 O O . VAL A 1 99 ? -7.759 -6.826 11.419 1.00 76.12 99 VAL A O 1
ATOM 765 N N . ARG A 1 100 ? -9.726 -7.902 11.499 1.00 65.06 100 ARG A N 1
ATOM 766 C CA . ARG A 1 100 ? -9.611 -8.493 10.162 1.00 65.06 100 ARG A CA 1
ATOM 767 C C . ARG A 1 100 ? -9.690 -7.434 9.072 1.00 65.06 100 ARG A C 1
ATOM 769 O O . ARG A 1 100 ? -8.954 -7.556 8.109 1.00 65.06 100 ARG A O 1
ATOM 776 N N . ASP A 1 101 ? -10.557 -6.443 9.211 1.00 67.94 101 ASP A N 1
ATOM 777 C CA . ASP A 1 101 ? -10.757 -5.389 8.220 1.00 67.94 101 ASP A CA 1
ATOM 778 C C . ASP A 1 101 ? -9.543 -4.450 8.190 1.00 67.94 101 ASP A C 1
ATOM 780 O O . ASP A 1 101 ? -9.054 -4.109 7.120 1.00 67.94 101 ASP A O 1
ATOM 784 N N . VAL A 1 102 ? -8.948 -4.162 9.351 1.00 67.75 102 VAL A N 1
ATOM 785 C CA . VAL A 1 102 ? -7.653 -3.469 9.443 1.00 67.75 102 VAL A CA 1
ATOM 786 C C . VAL A 1 102 ? -6.524 -4.316 8.842 1.00 67.75 102 VAL A C 1
ATOM 788 O O . VAL A 1 102 ? -5.649 -3.793 8.164 1.00 67.75 102 VAL A O 1
ATOM 791 N N . GLY A 1 103 ? -6.565 -5.638 9.032 1.00 58.41 103 GLY A N 1
ATOM 792 C CA . GLY A 1 103 ? -5.648 -6.587 8.392 1.00 58.41 103 GLY A CA 1
ATOM 793 C C . GLY A 1 103 ? -5.967 -6.909 6.924 1.00 58.41 103 GLY A C 1
ATOM 794 O O . GLY A 1 103 ? -5.262 -7.715 6.324 1.00 58.41 103 GLY A O 1
ATOM 795 N N . ARG A 1 104 ? -7.031 -6.323 6.361 1.00 56.16 104 ARG A N 1
ATOM 796 C CA . ARG A 1 104 ? -7.470 -6.450 4.963 1.00 56.16 104 ARG A CA 1
ATOM 797 C C . ARG A 1 104 ? -7.246 -5.164 4.174 1.00 56.16 104 ARG A C 1
ATOM 799 O O . ARG A 1 104 ? -7.824 -5.015 3.104 1.00 56.16 104 ARG A O 1
ATOM 806 N N . GLY A 1 105 ? -6.420 -4.247 4.676 1.00 68.19 105 GLY A N 1
ATOM 807 C CA . GLY A 1 105 ? -5.957 -3.154 3.835 1.00 68.19 105 GLY A CA 1
ATOM 808 C C . GLY A 1 105 ? -5.335 -3.733 2.564 1.00 68.19 105 GLY A C 1
ATOM 809 O O . GLY A 1 105 ? -4.547 -4.678 2.664 1.00 68.19 105 GLY A O 1
ATOM 810 N N . GLY A 1 106 ? -5.693 -3.190 1.400 1.00 82.19 106 GLY A N 1
ATOM 811 C CA . GLY A 1 106 ? -5.167 -3.642 0.117 1.00 82.19 106 GLY A CA 1
ATOM 812 C C . GLY A 1 106 ? -3.651 -3.789 0.142 1.00 82.19 106 GLY A C 1
ATOM 813 O O . GLY A 1 106 ? -2.961 -3.043 0.850 1.00 82.19 106 GLY A O 1
ATOM 814 N N . LEU A 1 107 ? -3.139 -4.768 -0.603 1.00 89.75 107 LEU A N 1
ATOM 815 C CA . LEU A 1 107 ? -1.703 -4.977 -0.752 1.00 89.75 107 LEU A CA 1
ATOM 816 C C . LEU A 1 107 ? -1.087 -3.697 -1.323 1.00 89.75 107 LEU A C 1
ATOM 818 O O . LEU A 1 107 ? -1.550 -3.207 -2.348 1.00 89.75 107 LEU A O 1
ATOM 822 N N . VAL A 1 108 ? -0.053 -3.152 -0.689 1.00 93.12 108 VAL A N 1
ATOM 823 C CA . VAL A 1 108 ? 0.667 -1.992 -1.223 1.00 93.12 108 VAL A CA 1
ATOM 824 C C . VAL A 1 108 ? 1.954 -2.453 -1.878 1.00 93.12 108 VAL A C 1
ATOM 826 O O . VAL A 1 108 ? 2.851 -2.981 -1.219 1.00 93.12 108 VAL A O 1
ATOM 829 N N . VAL A 1 109 ? 2.063 -2.198 -3.175 1.00 95.31 109 VAL A N 1
ATOM 830 C CA . VAL A 1 109 ? 3.234 -2.524 -3.981 1.00 95.31 109 VAL A CA 1
ATOM 831 C C . VAL A 1 109 ? 3.888 -1.236 -4.447 1.00 95.31 109 VAL A C 1
ATOM 833 O O . VAL A 1 109 ? 3.278 -0.479 -5.191 1.00 95.31 109 VAL A O 1
ATOM 836 N N . ALA A 1 110 ? 5.138 -0.986 -4.069 1.00 96.12 110 ALA A N 1
ATOM 837 C CA . ALA A 1 110 ? 5.921 0.081 -4.687 1.00 96.12 110 ALA A CA 1
ATOM 838 C C . ALA A 1 110 ? 6.738 -0.481 -5.850 1.00 96.12 110 ALA A C 1
ATOM 840 O O . ALA A 1 110 ? 7.510 -1.422 -5.664 1.00 96.12 110 ALA A O 1
ATOM 841 N N . VAL A 1 111 ? 6.603 0.116 -7.033 1.00 96.25 111 VAL A N 1
ATOM 842 C CA . VAL A 1 111 ? 7.395 -0.235 -8.214 1.00 96.25 111 VAL A CA 1
ATOM 843 C C . VAL A 1 111 ? 8.438 0.851 -8.458 1.00 96.25 111 VAL A C 1
ATOM 845 O O . VAL A 1 111 ? 8.129 2.027 -8.662 1.00 96.25 111 VAL A O 1
ATOM 848 N N . LEU A 1 112 ? 9.698 0.431 -8.415 1.00 95.06 112 LEU A N 1
ATOM 849 C CA . LEU A 1 112 ? 10.890 1.242 -8.638 1.00 95.06 112 LEU A CA 1
ATOM 850 C C . LEU A 1 112 ? 11.657 0.631 -9.802 1.00 95.06 112 LEU A C 1
ATOM 852 O O . LEU A 1 112 ? 11.657 -0.587 -9.954 1.00 95.06 112 LEU A O 1
ATOM 856 N N . SER A 1 113 ? 12.351 1.434 -10.599 1.00 93.25 113 SER A N 1
ATOM 857 C CA . SER A 1 113 ? 13.107 0.903 -11.728 1.00 93.25 113 SER A CA 1
ATOM 858 C C . SER A 1 113 ? 14.504 1.493 -11.806 1.00 93.25 113 SER A C 1
ATOM 860 O O . SER A 1 113 ? 14.681 2.698 -11.960 1.00 93.25 113 SER A O 1
ATOM 862 N N . THR A 1 114 ? 15.521 0.631 -11.786 1.00 92.50 114 THR A N 1
ATOM 863 C CA . THR A 1 114 ? 16.854 1.018 -12.266 1.00 92.50 114 THR A CA 1
ATOM 864 C C . THR A 1 114 ? 16.917 0.966 -13.788 1.00 92.50 114 THR A C 1
ATOM 866 O O . THR A 1 114 ? 17.880 1.435 -14.364 1.00 92.50 114 THR A O 1
ATOM 869 N N . ALA A 1 115 ? 15.932 0.398 -14.484 1.00 87.06 115 ALA A N 1
ATOM 870 C CA . ALA A 1 115 ? 15.908 0.318 -15.945 1.00 87.06 115 ALA A CA 1
ATOM 871 C C . ALA A 1 115 ? 15.384 1.592 -16.637 1.00 87.06 115 ALA A C 1
ATOM 873 O O . ALA A 1 115 ? 15.457 1.685 -17.859 1.00 87.06 115 ALA A O 1
ATOM 874 N N . GLY A 1 116 ? 14.898 2.576 -15.874 1.00 85.75 116 GLY A N 1
ATOM 875 C CA . GLY A 1 116 ? 14.227 3.775 -16.387 1.00 85.75 116 GLY A CA 1
ATOM 876 C C . GLY A 1 116 ? 12.730 3.782 -16.069 1.00 85.75 116 GLY A C 1
ATOM 877 O O . GLY A 1 116 ? 12.164 2.759 -15.681 1.00 85.75 116 GLY A O 1
ATOM 878 N N . THR A 1 117 ? 12.100 4.944 -16.223 1.00 83.69 117 THR A N 1
ATOM 879 C CA . THR A 1 117 ? 10.731 5.214 -15.756 1.00 83.69 117 THR A CA 1
ATOM 880 C C . THR A 1 117 ? 9.655 4.424 -16.505 1.00 83.69 117 THR A C 1
ATOM 882 O O . THR A 1 117 ? 8.700 3.959 -15.882 1.00 83.69 117 THR A O 1
ATOM 885 N N . ASP A 1 118 ? 9.850 4.184 -17.804 1.00 89.44 118 ASP A N 1
ATOM 886 C CA . ASP A 1 118 ? 8.942 3.379 -18.633 1.00 89.44 118 ASP A CA 1
ATOM 887 C C . ASP A 1 118 ? 8.810 1.950 -18.096 1.00 89.44 118 ASP A C 1
ATOM 889 O O . ASP A 1 118 ? 7.712 1.420 -17.968 1.00 89.44 118 ASP A O 1
ATOM 893 N N . ALA A 1 119 ? 9.928 1.326 -17.710 1.00 90.94 119 ALA A N 1
ATOM 894 C CA . ALA A 1 119 ? 9.920 -0.055 -17.237 1.00 90.94 119 ALA A CA 1
ATOM 895 C C . ALA A 1 119 ? 9.124 -0.215 -15.931 1.00 90.94 119 ALA A C 1
ATOM 897 O O . ALA A 1 119 ? 8.355 -1.165 -15.797 1.00 90.94 119 ALA A O 1
ATOM 898 N N . SER A 1 120 ? 9.254 0.722 -14.985 1.00 93.00 120 SER A N 1
ATOM 899 C CA . SER A 1 120 ? 8.422 0.720 -13.772 1.00 93.00 120 SER A CA 1
ATOM 900 C C . SER A 1 120 ? 6.947 0.939 -14.080 1.00 93.00 120 SER A C 1
ATOM 902 O O . SER A 1 120 ? 6.115 0.273 -13.476 1.00 93.00 120 SER A O 1
ATOM 904 N N . ALA A 1 121 ? 6.616 1.822 -15.022 1.00 93.38 121 ALA A N 1
ATOM 905 C CA . ALA A 1 121 ? 5.230 2.111 -15.361 1.00 93.38 121 ALA A CA 1
ATOM 906 C C . ALA A 1 121 ? 4.550 0.951 -16.091 1.00 93.38 121 ALA A C 1
ATOM 908 O O . ALA A 1 121 ? 3.435 0.590 -15.732 1.00 93.38 121 ALA A O 1
ATOM 909 N N . ILE A 1 122 ? 5.235 0.302 -17.037 1.00 93.12 122 ILE A N 1
ATOM 910 C CA . ILE A 1 122 ? 4.728 -0.901 -17.711 1.00 93.12 122 ILE A CA 1
ATOM 911 C C . ILE A 1 122 ? 4.534 -2.033 -16.696 1.00 93.12 122 ILE A C 1
ATOM 913 O O . ILE A 1 122 ? 3.499 -2.690 -16.711 1.00 93.12 122 ILE A O 1
ATOM 917 N N . VAL A 1 123 ? 5.484 -2.256 -15.779 1.00 93.81 123 VAL A N 1
ATOM 918 C CA . VAL A 1 123 ? 5.329 -3.276 -14.726 1.00 93.81 123 VAL A CA 1
ATOM 919 C C . VAL A 1 123 ? 4.186 -2.922 -13.771 1.00 93.81 123 VAL A C 1
ATOM 921 O O . VAL A 1 123 ? 3.394 -3.798 -13.430 1.00 93.81 123 VAL A O 1
ATOM 924 N N . ALA A 1 124 ? 4.063 -1.656 -13.360 1.00 95.12 124 ALA A N 1
ATOM 925 C CA . ALA A 1 124 ? 2.966 -1.188 -12.516 1.00 95.12 124 ALA A CA 1
ATOM 926 C C . ALA A 1 124 ? 1.604 -1.386 -13.200 1.00 95.12 124 ALA A C 1
ATOM 928 O O . ALA A 1 124 ? 0.681 -1.906 -12.574 1.00 95.12 124 ALA A O 1
ATOM 929 N N . ALA A 1 125 ? 1.503 -1.048 -14.487 1.00 94.06 125 ALA A N 1
ATOM 930 C CA . ALA A 1 125 ? 0.321 -1.287 -15.303 1.00 94.06 125 ALA A CA 1
ATOM 931 C C . ALA A 1 125 ? 0.022 -2.789 -15.415 1.00 94.06 125 ALA A C 1
ATOM 933 O O . ALA A 1 125 ? -1.083 -3.211 -15.103 1.00 94.06 125 ALA A O 1
ATOM 934 N N . ALA A 1 126 ? 1.004 -3.620 -15.769 1.00 93.25 126 ALA A N 1
ATOM 935 C CA . ALA A 1 126 ? 0.831 -5.066 -15.915 1.00 93.25 126 ALA A CA 1
ATOM 936 C C . ALA A 1 126 ? 0.311 -5.731 -14.633 1.00 93.25 126 ALA A C 1
ATOM 938 O O . ALA A 1 126 ? -0.631 -6.518 -14.685 1.00 93.25 126 ALA A O 1
ATOM 939 N N . VAL A 1 127 ? 0.888 -5.370 -13.483 1.00 93.62 127 VAL A N 1
ATOM 940 C CA . VAL A 1 127 ? 0.435 -5.810 -12.156 1.00 93.62 127 VAL A CA 1
ATOM 941 C C . VAL A 1 127 ? -1.014 -5.402 -11.900 1.00 93.62 127 VAL A C 1
ATOM 943 O O . VAL A 1 127 ? -1.813 -6.220 -11.446 1.00 93.62 127 VAL A O 1
ATOM 946 N N . ALA A 1 128 ? -1.350 -4.142 -12.175 1.00 93.62 128 ALA A N 1
ATOM 947 C CA . ALA A 1 128 ? -2.673 -3.599 -11.912 1.00 93.62 128 ALA A CA 1
ATOM 948 C C . ALA A 1 128 ? -3.746 -4.240 -12.808 1.00 93.62 128 ALA A C 1
ATOM 950 O O . ALA A 1 128 ? -4.800 -4.647 -12.324 1.00 93.62 128 ALA A O 1
ATOM 951 N N . LEU A 1 129 ? -3.450 -4.406 -14.099 1.00 92.06 129 LEU A N 1
ATOM 952 C CA . LEU A 1 129 ? -4.328 -5.050 -15.076 1.00 92.06 129 LEU A CA 1
ATOM 953 C C . LEU A 1 129 ? -4.548 -6.534 -14.738 1.00 92.06 129 LEU A C 1
ATOM 955 O O . LEU A 1 129 ? -5.681 -7.011 -14.803 1.00 92.06 129 LEU A O 1
ATOM 959 N N . GLU A 1 130 ? -3.501 -7.258 -14.323 1.00 92.50 130 GLU A N 1
ATOM 960 C CA . GLU A 1 130 ? -3.635 -8.659 -13.901 1.00 92.50 130 GLU A CA 1
ATOM 961 C C . GLU A 1 130 ? -4.500 -8.787 -12.646 1.00 92.50 130 GLU A C 1
ATOM 963 O O . GLU A 1 130 ? -5.413 -9.609 -12.610 1.00 92.50 130 GLU A O 1
ATOM 968 N N . SER A 1 131 ? -4.279 -7.926 -11.647 1.00 90.31 131 SER A N 1
ATOM 969 C CA . SER A 1 131 ? -5.109 -7.847 -10.440 1.00 90.31 131 SER A CA 1
ATOM 970 C C . SER A 1 131 ? -6.590 -7.660 -10.784 1.00 90.31 131 SER A C 1
ATOM 972 O O . SER A 1 131 ? -7.447 -8.411 -10.311 1.00 90.31 131 SER A O 1
ATOM 974 N N . CYS A 1 132 ? -6.902 -6.727 -11.687 1.00 90.81 132 CYS A N 1
ATOM 975 C CA . CYS A 1 132 ? -8.269 -6.513 -12.154 1.00 90.81 132 CYS A CA 1
ATOM 976 C C . CYS A 1 132 ? -8.831 -7.719 -12.913 1.00 90.81 132 CYS A C 1
ATOM 978 O O . CYS A 1 132 ? -9.998 -8.057 -12.722 1.00 90.81 132 CYS A O 1
ATOM 980 N N . SER A 1 133 ? -8.018 -8.414 -13.712 1.00 88.44 133 SER A N 1
ATOM 981 C CA . SER A 1 133 ? -8.442 -9.646 -14.394 1.00 88.44 133 SER A CA 1
ATOM 982 C C . SER A 1 133 ? -8.814 -10.774 -13.417 1.00 88.44 133 SER A C 1
ATOM 984 O O . SER A 1 133 ? -9.663 -11.609 -13.723 1.00 88.44 133 SER A O 1
ATOM 986 N N . LEU A 1 134 ? -8.249 -10.748 -12.204 1.00 86.19 134 LEU A N 1
ATOM 987 C CA . LEU A 1 134 ? -8.586 -11.638 -11.089 1.00 86.19 134 LEU A CA 1
ATOM 988 C C . LEU A 1 134 ? -9.799 -11.150 -10.271 1.00 86.19 134 LEU A C 1
ATOM 990 O O . LEU A 1 134 ? -10.123 -11.741 -9.239 1.00 86.19 134 LEU A O 1
ATOM 994 N N . GLY A 1 135 ? -10.478 -10.089 -10.717 1.00 87.62 135 GLY A N 1
ATOM 995 C CA . GLY A 1 135 ? -11.670 -9.529 -10.079 1.00 87.62 135 GLY A CA 1
ATOM 996 C C . GLY A 1 135 ? -11.385 -8.597 -8.900 1.00 87.62 135 GLY A C 1
ATOM 997 O O . GLY A 1 135 ? -12.284 -8.373 -8.092 1.00 87.62 135 GLY A O 1
ATOM 998 N N . GLN A 1 136 ? -10.156 -8.088 -8.773 1.00 88.69 136 GLN A N 1
ATOM 999 C CA . GLN A 1 136 ? -9.761 -7.191 -7.686 1.00 88.69 136 GLN A CA 1
ATOM 1000 C C . GLN A 1 136 ? -9.982 -5.713 -8.040 1.00 88.69 136 GLN A C 1
ATOM 1002 O O . GLN A 1 136 ? -9.890 -5.296 -9.201 1.00 88.69 136 GLN A O 1
ATOM 1007 N N . VAL A 1 137 ? -10.228 -4.902 -7.012 1.00 90.94 137 VAL A N 1
ATOM 1008 C CA . VAL A 1 137 ? -10.267 -3.440 -7.113 1.00 90.94 137 VAL A CA 1
ATOM 1009 C C . VAL A 1 137 ? -8.852 -2.905 -6.897 1.00 90.94 137 VAL A C 1
ATOM 1011 O O . VAL A 1 137 ? -8.296 -3.031 -5.810 1.00 90.94 137 VAL A O 1
ATOM 1014 N N . CYS A 1 138 ? -8.257 -2.309 -7.926 1.00 93.25 138 CYS A N 1
ATOM 1015 C CA . CYS A 1 138 ? -6.885 -1.817 -7.920 1.00 93.25 138 CYS A CA 1
ATOM 1016 C C . CYS A 1 138 ? -6.834 -0.304 -8.154 1.00 93.25 138 CYS A C 1
ATOM 1018 O O . CYS A 1 138 ? -7.542 0.241 -9.004 1.00 93.25 138 CYS A O 1
ATOM 1020 N N . ILE A 1 139 ? -5.936 0.376 -7.443 1.00 95.31 139 ILE A N 1
ATOM 1021 C CA . ILE A 1 139 ? -5.546 1.754 -7.742 1.00 95.31 139 ILE A CA 1
ATOM 1022 C C . ILE A 1 139 ? -4.040 1.869 -7.935 1.00 95.31 139 ILE A C 1
ATOM 1024 O O . ILE A 1 139 ? -3.254 1.347 -7.148 1.00 95.31 139 ILE A O 1
ATOM 1028 N N . VAL A 1 140 ? -3.639 2.596 -8.972 1.00 95.88 140 VAL A N 1
ATOM 1029 C CA . VAL A 1 140 ? -2.254 2.980 -9.217 1.00 95.88 140 VAL A CA 1
ATOM 1030 C C . VAL A 1 140 ? -2.078 4.448 -8.850 1.00 95.88 140 VAL A C 1
ATOM 1032 O O . VAL A 1 140 ? -2.713 5.319 -9.436 1.00 95.88 140 VAL A O 1
ATOM 1035 N N . LEU A 1 141 ? -1.223 4.727 -7.873 1.00 95.38 141 LEU A N 1
ATOM 1036 C CA . LEU A 1 141 ? -0.743 6.063 -7.540 1.00 95.38 141 LEU A CA 1
ATOM 1037 C C . LEU A 1 141 ? 0.489 6.335 -8.405 1.00 95.38 141 LEU A C 1
ATOM 1039 O O . LEU A 1 141 ? 1.596 5.883 -8.092 1.00 95.38 141 LEU A O 1
ATOM 1043 N N . ASP A 1 142 ? 0.282 7.007 -9.532 1.00 94.25 142 ASP A N 1
ATOM 1044 C CA . ASP A 1 142 ? 1.330 7.223 -10.517 1.00 94.25 142 ASP A CA 1
ATOM 1045 C C . ASP A 1 142 ? 2.090 8.510 -10.229 1.00 94.25 142 ASP A C 1
ATOM 1047 O O . ASP A 1 142 ? 1.654 9.591 -10.587 1.00 94.25 142 ASP A O 1
ATOM 1051 N N . HIS A 1 143 ? 3.237 8.421 -9.564 1.00 90.50 143 HIS A N 1
ATOM 1052 C CA . HIS A 1 143 ? 4.052 9.589 -9.234 1.00 90.50 143 HIS A CA 1
ATOM 1053 C C . HIS A 1 143 ? 5.186 9.842 -10.230 1.00 90.50 143 HIS A C 1
ATOM 1055 O O . HIS A 1 143 ? 6.105 10.612 -9.932 1.00 90.50 143 HIS A O 1
ATOM 1061 N N . ASN A 1 144 ? 5.122 9.235 -11.415 1.00 83.62 144 ASN A N 1
ATOM 1062 C CA . ASN A 1 144 ? 6.012 9.570 -12.510 1.00 83.62 144 ASN A CA 1
ATOM 1063 C C . ASN A 1 144 ? 5.383 10.655 -13.399 1.00 83.62 144 ASN A C 1
ATOM 1065 O O . ASN A 1 144 ? 4.574 10.370 -14.271 1.00 83.62 144 ASN A O 1
ATOM 1069 N N . SER A 1 145 ? 5.799 11.907 -13.210 1.00 66.94 145 SER A N 1
ATOM 1070 C CA . SER A 1 145 ? 5.316 13.056 -13.993 1.00 66.94 145 SER A CA 1
ATOM 1071 C C . SER A 1 145 ? 6.026 13.248 -15.346 1.00 66.94 145 SER A C 1
ATOM 1073 O O . SER A 1 145 ? 5.867 14.285 -15.994 1.00 66.94 145 SER A O 1
ATOM 1075 N N . GLY A 1 146 ? 6.845 12.279 -15.767 1.00 71.44 146 GLY A N 1
ATOM 1076 C CA . GLY A 1 146 ? 7.568 12.287 -17.039 1.00 71.44 146 GLY A CA 1
ATOM 1077 C C . GLY A 1 146 ? 6.957 11.368 -18.106 1.00 71.44 146 GLY A C 1
ATOM 1078 O O . GLY A 1 146 ? 5.875 10.814 -17.918 1.00 71.44 146 GLY A O 1
ATOM 1079 N N . PRO A 1 147 ? 7.664 11.167 -19.234 1.00 70.31 147 PRO A N 1
ATOM 1080 C CA . PRO A 1 147 ? 7.380 10.066 -20.151 1.00 70.31 147 PRO A CA 1
ATOM 1081 C C . PRO A 1 147 ? 7.333 8.730 -19.390 1.00 70.31 147 PRO A C 1
ATOM 1083 O O . PRO A 1 147 ? 8.081 8.533 -18.422 1.00 70.31 147 PRO A O 1
ATOM 1086 N N . GLY A 1 148 ? 6.427 7.847 -19.809 1.00 76.25 148 GLY A N 1
ATOM 1087 C CA . GLY A 1 148 ? 6.177 6.586 -19.118 1.00 76.25 148 GLY A CA 1
ATOM 1088 C C . GLY A 1 148 ? 5.277 6.745 -17.895 1.00 76.25 148 GLY A C 1
ATOM 1089 O O . GLY A 1 148 ? 5.574 6.188 -16.843 1.00 76.25 148 GLY A O 1
ATOM 1090 N N . SER A 1 149 ? 4.205 7.532 -17.993 1.00 87.56 149 SER A N 1
ATOM 1091 C CA . SER A 1 149 ? 3.105 7.451 -17.024 1.00 87.56 149 SER A CA 1
ATOM 1092 C C . SER A 1 149 ? 2.337 6.146 -17.246 1.00 87.56 149 SER A C 1
ATOM 1094 O O . SER A 1 149 ? 2.173 5.693 -18.378 1.00 87.56 149 SER A O 1
ATOM 1096 N N . VAL A 1 150 ? 1.825 5.552 -16.176 1.00 90.06 150 VAL A N 1
ATOM 1097 C CA . VAL A 1 150 ? 0.960 4.368 -16.223 1.00 90.06 150 VAL A CA 1
ATOM 1098 C C . VAL A 1 150 ? -0.268 4.620 -17.096 1.00 90.06 150 VAL A C 1
ATOM 1100 O O . VAL A 1 150 ? -0.631 3.737 -17.868 1.00 90.06 150 VAL A O 1
ATOM 1103 N N . ASN A 1 151 ? -0.846 5.829 -17.059 1.00 88.06 151 ASN A N 1
ATOM 1104 C CA . ASN A 1 151 ? -1.991 6.191 -17.907 1.00 88.06 151 ASN A CA 1
ATOM 1105 C C . ASN A 1 151 ? -1.703 5.948 -19.391 1.00 88.06 151 ASN A C 1
ATOM 1107 O O . ASN A 1 151 ? -2.517 5.352 -20.086 1.00 88.06 151 ASN A O 1
ATOM 1111 N N . SER A 1 152 ? -0.498 6.304 -19.848 1.00 87.12 152 SER A N 1
ATOM 1112 C CA . SER A 1 152 ? -0.117 6.147 -21.256 1.00 87.12 152 SER A CA 1
ATOM 1113 C C . SER A 1 152 ? -0.066 4.697 -21.742 1.00 87.12 152 SER A C 1
ATOM 1115 O O . SER A 1 152 ? -0.046 4.475 -22.946 1.00 87.12 152 SER A O 1
ATOM 1117 N N . TYR A 1 153 ? -0.052 3.723 -20.828 1.00 87.62 153 TYR A N 1
ATOM 1118 C CA . TYR A 1 153 ? -0.078 2.303 -21.167 1.00 87.62 153 TYR A CA 1
ATOM 1119 C C . TYR A 1 153 ? -1.431 1.638 -20.897 1.00 87.62 153 TYR A C 1
ATOM 1121 O O . TYR A 1 153 ? -1.719 0.590 -21.468 1.00 87.62 153 TYR A O 1
ATOM 1129 N N . VAL A 1 154 ? -2.245 2.207 -20.005 1.00 87.44 154 VAL A N 1
ATOM 1130 C CA . VAL A 1 154 ? -3.542 1.637 -19.614 1.00 87.44 154 VAL A CA 1
ATOM 1131 C C . VAL A 1 154 ? -4.659 2.087 -20.553 1.00 87.44 154 VAL A C 1
ATOM 1133 O O . VAL A 1 154 ? -5.543 1.280 -20.836 1.00 87.44 154 VAL A O 1
ATOM 1136 N N . ASP A 1 155 ? -4.597 3.315 -21.080 1.00 81.81 155 ASP A N 1
ATOM 1137 C CA . ASP A 1 155 ? -5.628 3.869 -21.974 1.00 81.81 155 ASP A CA 1
ATOM 1138 C C . ASP A 1 155 ? -5.875 2.981 -23.212 1.00 81.81 155 ASP A C 1
ATOM 1140 O O . ASP A 1 155 ? -7.005 2.872 -23.681 1.00 81.81 155 ASP A O 1
ATOM 1144 N N . ASP A 1 156 ? -4.843 2.284 -23.697 1.00 72.25 156 ASP A N 1
ATOM 1145 C CA . ASP A 1 156 ? -4.936 1.378 -24.850 1.00 72.25 156 ASP A CA 1
ATOM 1146 C C . ASP A 1 156 ? -5.544 -0.005 -24.511 1.00 72.25 156 ASP A C 1
ATOM 1148 O O . ASP A 1 156 ? -5.847 -0.784 -25.415 1.00 72.25 156 ASP A O 1
ATOM 1152 N N . VAL A 1 157 ? -5.711 -0.339 -23.224 1.00 72.56 157 VAL A N 1
ATOM 1153 C CA . VAL A 1 157 ? -6.103 -1.682 -22.735 1.00 72.56 157 VAL A CA 1
ATOM 1154 C C . VAL A 1 157 ? -7.465 -1.681 -22.021 1.00 72.56 157 VAL A C 1
ATOM 1156 O O . VAL A 1 157 ? -8.077 -2.739 -21.855 1.00 72.56 157 VAL A O 1
ATOM 1159 N N . ASP A 1 158 ? -7.974 -0.514 -21.614 1.00 64.75 158 ASP A N 1
ATOM 1160 C CA . ASP A 1 158 ? -9.184 -0.377 -20.782 1.00 64.75 158 ASP A CA 1
ATOM 1161 C C . ASP A 1 158 ? -10.451 -0.978 -21.437 1.00 64.75 158 ASP A C 1
ATOM 1163 O O . ASP A 1 158 ? -11.319 -1.555 -20.768 1.00 64.75 158 ASP A O 1
ATOM 1167 N N . ASP A 1 159 ? -10.512 -0.976 -22.772 1.00 64.75 159 ASP A N 1
ATOM 1168 C CA . ASP A 1 159 ? -11.600 -1.596 -23.540 1.00 64.75 159 ASP A CA 1
ATOM 1169 C C . ASP A 1 159 ? -11.683 -3.129 -23.356 1.00 64.75 159 ASP A C 1
ATOM 1171 O O . ASP A 1 159 ? -12.762 -3.710 -23.484 1.00 64.75 159 ASP A O 1
ATOM 1175 N N . GLU A 1 160 ? -10.577 -3.810 -23.030 1.00 63.78 160 GLU A N 1
ATOM 1176 C CA . GLU A 1 160 ? -10.534 -5.275 -22.888 1.00 63.78 160 GLU A CA 1
ATOM 1177 C C . GLU A 1 160 ? -10.870 -5.741 -21.458 1.00 63.78 160 GLU A C 1
ATOM 1179 O O . GLU A 1 160 ? -11.467 -6.804 -21.259 1.00 63.78 160 GLU A O 1
ATOM 1184 N N . ILE A 1 161 ? -10.532 -4.937 -20.444 1.00 61.34 161 ILE A N 1
ATOM 1185 C CA . ILE A 1 161 ? -10.656 -5.310 -19.022 1.00 61.34 161 ILE A CA 1
ATOM 1186 C C . ILE A 1 161 ? -11.982 -4.857 -18.414 1.00 61.34 161 ILE A C 1
ATOM 1188 O O . ILE A 1 161 ? -12.522 -5.552 -17.549 1.00 61.34 161 ILE A O 1
ATOM 1192 N N . SER A 1 162 ? -12.571 -3.772 -18.919 1.00 56.12 162 SER A N 1
ATOM 1193 C CA . SER A 1 162 ? -13.898 -3.285 -18.512 1.00 56.12 162 SER A CA 1
ATOM 1194 C C . SER A 1 162 ? -15.033 -4.311 -18.701 1.00 56.12 162 SER A C 1
ATOM 1196 O O . SER A 1 162 ? -16.114 -4.157 -18.129 1.00 56.12 162 SER A O 1
ATOM 1198 N N . GLY A 1 163 ? -14.790 -5.395 -19.450 1.00 59.75 163 GLY A N 1
ATOM 1199 C CA . GLY A 1 163 ? -15.714 -6.520 -19.616 1.00 59.75 163 GLY A CA 1
ATOM 1200 C C . GLY A 1 163 ? -15.698 -7.574 -18.497 1.00 59.75 163 GLY A C 1
ATOM 1201 O O . GLY A 1 163 ? -16.603 -8.412 -18.461 1.00 59.75 163 GLY A O 1
ATOM 1202 N N . GLN A 1 164 ? -14.711 -7.574 -17.592 1.00 65.19 164 GLN A N 1
ATOM 1203 C CA . GLN A 1 164 ? -14.619 -8.574 -16.520 1.00 65.19 164 GLN A CA 1
ATOM 1204 C C . GLN A 1 164 ? -15.469 -8.174 -15.301 1.00 65.19 164 GLN A C 1
ATOM 1206 O O . GLN A 1 164 ? -15.337 -7.066 -14.778 1.00 65.19 164 GLN A O 1
ATOM 1211 N N . PRO A 1 165 ? -16.342 -9.060 -14.791 1.00 64.62 165 PRO A N 1
ATOM 1212 C CA . PRO A 1 165 ? -17.170 -8.738 -13.640 1.00 64.62 165 PRO A CA 1
ATOM 1213 C C . PRO A 1 165 ? -16.324 -8.632 -12.362 1.00 64.62 165 PRO A C 1
ATOM 1215 O O . PRO A 1 165 ? -15.825 -9.630 -11.853 1.00 64.62 165 PRO A O 1
ATOM 1218 N N . GLY A 1 166 ? -16.222 -7.418 -11.815 1.00 71.94 166 GLY A N 1
ATOM 1219 C CA . GLY A 1 166 ? -15.673 -7.142 -10.479 1.00 71.94 166 GLY A CA 1
ATOM 1220 C C . GLY A 1 166 ? -14.308 -6.453 -10.463 1.00 71.94 166 GLY A C 1
ATOM 1221 O O . GLY A 1 166 ? -14.026 -5.730 -9.511 1.00 71.94 166 GLY A O 1
ATOM 1222 N N . GLY A 1 167 ? -13.511 -6.593 -11.524 1.00 82.50 167 GLY A N 1
ATOM 1223 C CA . GLY A 1 167 ? -12.242 -5.880 -11.663 1.00 82.50 167 GLY A CA 1
ATOM 1224 C C . GLY A 1 167 ? -12.462 -4.386 -11.892 1.00 82.50 167 GLY A C 1
ATOM 1225 O O . GLY A 1 167 ? -13.253 -4.004 -12.752 1.00 82.50 167 GLY A O 1
ATOM 1226 N N . GLN A 1 168 ? -11.777 -3.533 -11.132 1.00 87.75 168 GLN A N 1
ATOM 1227 C CA . GLN A 1 168 ? -11.768 -2.086 -11.377 1.00 87.75 168 GLN A CA 1
ATOM 1228 C C . GLN A 1 168 ? -10.351 -1.555 -11.264 1.00 87.75 168 GLN A C 1
ATOM 1230 O O . GLN A 1 168 ? -9.729 -1.719 -10.218 1.00 87.75 168 GLN A O 1
ATOM 1235 N N . LEU A 1 169 ? -9.879 -0.883 -12.311 1.00 91.75 169 LEU A N 1
ATOM 1236 C CA . LEU A 1 169 ? -8.613 -0.169 -12.301 1.00 91.75 169 LEU A CA 1
ATOM 1237 C C . LEU A 1 169 ? -8.874 1.330 -12.186 1.00 91.75 169 LEU A C 1
ATOM 1239 O O . LEU A 1 169 ? -9.697 1.893 -12.905 1.00 91.75 169 LEU A O 1
ATOM 1243 N N . ARG A 1 170 ? -8.161 1.990 -11.278 1.00 92.50 170 ARG A N 1
ATOM 1244 C CA . ARG A 1 170 ? -8.079 3.449 -11.209 1.00 92.50 170 ARG A CA 1
ATOM 1245 C C . ARG A 1 170 ? -6.628 3.872 -11.274 1.00 92.50 170 ARG A C 1
ATOM 1247 O O . ARG A 1 170 ? -5.785 3.270 -10.618 1.00 92.50 170 ARG A O 1
ATOM 1254 N N . VAL A 1 171 ? -6.342 4.941 -11.998 1.00 92.81 171 VAL A N 1
ATOM 1255 C CA . VAL A 1 171 ? -5.016 5.558 -11.999 1.00 92.81 171 VAL A CA 1
ATOM 1256 C C . VAL A 1 171 ? -5.160 6.981 -11.477 1.00 92.81 171 VAL A C 1
ATOM 1258 O O . VAL A 1 171 ? -5.971 7.765 -11.969 1.00 92.81 171 VAL A O 1
ATOM 1261 N N . ALA A 1 172 ? -4.413 7.296 -10.426 1.00 92.00 172 ALA A N 1
ATOM 1262 C CA . ALA A 1 172 ? -4.352 8.614 -9.823 1.00 92.00 172 ALA A CA 1
ATOM 1263 C C . ALA A 1 172 ? -3.019 9.266 -10.192 1.00 92.00 172 ALA A C 1
ATOM 1265 O O . ALA A 1 172 ? -1.968 8.893 -9.671 1.00 92.00 172 ALA A O 1
ATOM 1266 N N . ASP A 1 173 ? -3.094 10.255 -11.074 1.00 85.50 173 ASP A N 1
ATOM 1267 C CA . ASP A 1 173 ? -1.966 11.086 -11.486 1.00 85.50 173 ASP A CA 1
ATOM 1268 C C . ASP A 1 173 ? -1.958 12.379 -10.641 1.00 85.50 173 ASP A C 1
ATOM 1270 O O . ASP A 1 173 ? -2.978 13.085 -10.583 1.00 85.50 173 ASP A O 1
ATOM 1274 N N . PRO A 1 174 ? -0.871 12.706 -9.917 1.00 75.50 174 PRO A N 1
ATOM 1275 C CA . PRO A 1 174 ? -0.755 13.955 -9.193 1.00 75.50 174 PRO A CA 1
ATOM 1276 C C . PRO A 1 174 ? -0.638 15.112 -10.191 1.00 75.50 174 PRO A C 1
ATOM 1278 O O . PRO A 1 174 ? 0.448 15.501 -10.615 1.00 75.50 174 PRO A O 1
ATOM 1281 N N . ALA A 1 175 ? -1.764 15.751 -10.495 1.00 73.06 175 ALA A N 1
ATOM 1282 C CA . ALA A 1 175 ? -1.734 17.039 -11.168 1.00 73.06 175 ALA A CA 1
ATOM 1283 C C . ALA A 1 175 ? -0.940 18.055 -10.317 1.00 73.06 175 ALA A C 1
ATOM 1285 O O . ALA A 1 175 ? -1.397 18.488 -9.256 1.00 73.06 175 ALA A O 1
ATOM 1286 N N . GLY A 1 176 ? 0.239 18.466 -10.794 1.00 80.50 176 GLY A N 1
ATOM 1287 C CA . GLY A 1 176 ? 1.012 19.568 -10.217 1.00 80.50 176 GLY A CA 1
ATOM 1288 C C . GLY A 1 176 ? 2.372 19.167 -9.625 1.00 80.50 176 GLY A C 1
ATOM 1289 O O . GLY A 1 176 ? 3.053 18.306 -10.177 1.00 80.50 176 GLY A O 1
ATOM 1290 N N . PRO A 1 177 ? 2.853 19.868 -8.577 1.00 84.50 177 PRO A N 1
ATOM 1291 C CA . PRO A 1 177 ? 4.174 19.607 -8.012 1.00 84.50 177 PRO A CA 1
ATOM 1292 C C . PRO A 1 177 ? 4.243 18.206 -7.384 1.00 84.50 177 PRO A C 1
ATOM 1294 O O . PRO A 1 177 ? 3.205 17.672 -6.984 1.00 84.50 177 PRO A O 1
ATOM 1297 N N . PRO A 1 178 ? 5.452 17.632 -7.224 1.00 84.38 178 PRO A N 1
ATOM 1298 C CA . PRO A 1 178 ? 5.618 16.354 -6.546 1.00 84.38 178 PRO A CA 1
ATOM 1299 C C . PRO A 1 178 ? 4.924 16.365 -5.174 1.00 84.38 178 PRO A C 1
ATOM 1301 O O . PRO A 1 178 ? 5.102 17.328 -4.416 1.00 84.38 178 PRO A O 1
ATOM 1304 N N . PRO A 1 179 ? 4.128 15.335 -4.843 1.00 89.31 179 PRO A N 1
ATOM 1305 C CA . PRO A 1 179 ? 3.436 15.279 -3.566 1.00 89.31 179 PRO A CA 1
ATOM 1306 C C . PRO A 1 179 ? 4.426 15.230 -2.401 1.00 89.31 179 PRO A C 1
ATOM 1308 O O . PRO A 1 179 ? 5.544 14.740 -2.505 1.00 89.31 179 PRO A O 1
ATOM 1311 N N . THR A 1 180 ? 4.003 15.736 -1.252 1.00 89.62 180 THR A N 1
ATOM 1312 C CA . THR A 1 180 ? 4.746 15.592 0.002 1.00 89.62 180 THR A CA 1
ATOM 1313 C C . THR A 1 180 ? 4.600 14.177 0.571 1.00 89.62 180 THR A C 1
ATOM 1315 O O . THR A 1 180 ? 3.633 13.471 0.284 1.00 89.62 180 THR A O 1
ATOM 1318 N N . ASP A 1 181 ? 5.516 13.790 1.462 1.00 86.44 181 ASP A N 1
ATOM 1319 C CA . ASP A 1 181 ? 5.459 12.530 2.224 1.00 86.44 181 ASP A CA 1
ATOM 1320 C C . ASP A 1 181 ? 4.104 12.319 2.927 1.00 86.44 181 ASP A C 1
ATOM 1322 O O . ASP A 1 181 ? 3.522 11.232 2.900 1.00 86.44 181 ASP A O 1
ATOM 1326 N N . PHE A 1 182 ? 3.554 13.398 3.494 1.00 82.31 182 PHE A N 1
ATOM 1327 C CA . PHE A 1 182 ? 2.247 13.393 4.148 1.00 82.31 182 PHE A CA 1
ATOM 1328 C C . PHE A 1 182 ? 1.104 13.107 3.165 1.00 82.31 182 PHE A C 1
ATOM 1330 O O . PHE A 1 182 ? 0.196 12.341 3.484 1.00 82.31 182 PHE A O 1
ATOM 1337 N N . GLN A 1 183 ? 1.154 13.691 1.964 1.00 88.44 183 GLN A N 1
ATOM 1338 C CA . GLN A 1 183 ? 0.136 13.474 0.933 1.00 88.44 183 GLN A CA 1
ATOM 1339 C C . GLN A 1 183 ? 0.161 12.038 0.409 1.00 88.44 183 GLN A C 1
ATOM 1341 O O . GLN A 1 183 ? -0.899 11.427 0.309 1.00 88.44 183 GLN A O 1
ATOM 1346 N N . ILE A 1 184 ? 1.346 11.474 0.152 1.00 91.25 184 ILE A N 1
ATOM 1347 C CA . ILE A 1 184 ? 1.484 10.064 -0.245 1.00 91.25 184 ILE A CA 1
ATOM 1348 C C . ILE A 1 184 ? 0.980 9.127 0.851 1.00 91.25 184 ILE A C 1
ATOM 1350 O O . ILE A 1 184 ? 0.199 8.220 0.577 1.00 91.25 184 ILE A O 1
ATOM 1354 N N . THR A 1 185 ? 1.363 9.379 2.103 1.00 86.75 185 THR A N 1
ATOM 1355 C CA . THR A 1 185 ? 0.918 8.568 3.244 1.00 86.75 185 THR A CA 1
ATOM 1356 C C . THR A 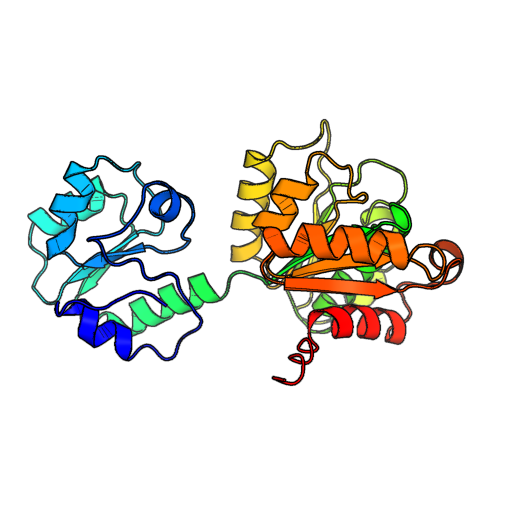1 185 ? -0.603 8.584 3.376 1.00 86.75 185 THR A C 1
ATOM 1358 O O . THR A 1 185 ? -1.222 7.536 3.556 1.00 86.75 185 THR A O 1
ATOM 1361 N N . GLY A 1 186 ? -1.221 9.763 3.256 1.00 82.56 186 GLY A N 1
ATOM 1362 C CA . GLY A 1 186 ? -2.675 9.902 3.272 1.00 82.56 186 GLY A CA 1
ATOM 1363 C C . GLY A 1 186 ? -3.345 9.174 2.106 1.00 82.56 186 GLY A C 1
ATOM 1364 O O . GLY A 1 186 ? -4.291 8.423 2.328 1.00 82.56 186 GLY A O 1
ATOM 1365 N N . ALA A 1 187 ? -2.825 9.343 0.888 1.00 89.81 187 ALA A N 1
ATOM 1366 C CA . ALA A 1 187 ? -3.362 8.707 -0.312 1.00 89.81 187 ALA A CA 1
ATOM 1367 C C . ALA A 1 187 ? -3.301 7.177 -0.230 1.00 89.81 187 ALA A C 1
ATOM 1369 O O . ALA A 1 187 ? -4.307 6.523 -0.494 1.00 89.81 187 ALA A O 1
ATOM 1370 N N . VAL A 1 188 ? -2.170 6.602 0.197 1.00 91.12 188 VAL A N 1
ATOM 1371 C CA . VAL A 1 188 ? -2.031 5.150 0.381 1.00 91.12 188 VAL A CA 1
ATOM 1372 C C . VAL A 1 188 ? -2.993 4.648 1.450 1.00 91.12 188 VAL A C 1
ATOM 1374 O O . VAL A 1 188 ? -3.689 3.670 1.210 1.00 91.12 188 VAL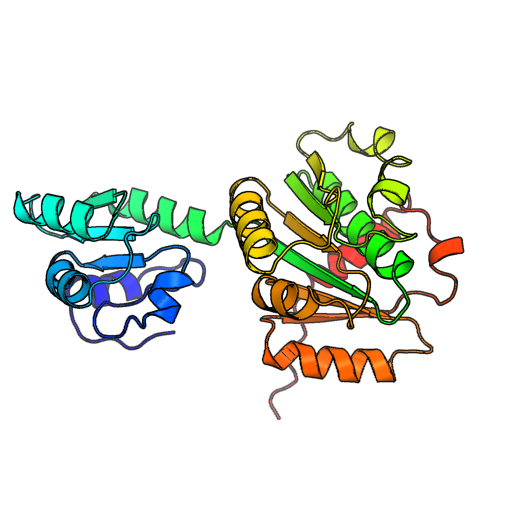 A O 1
ATOM 1377 N N . ARG A 1 189 ? -3.093 5.322 2.603 1.00 86.06 189 ARG A N 1
ATOM 1378 C CA . ARG A 1 189 ? -4.003 4.905 3.684 1.00 86.06 189 ARG A CA 1
ATOM 1379 C C . ARG A 1 189 ? -5.460 4.854 3.235 1.00 86.06 189 ARG A C 1
ATOM 1381 O O . ARG A 1 189 ? -6.117 3.853 3.483 1.00 86.06 189 ARG A O 1
ATOM 1388 N N . VAL A 1 190 ? -5.937 5.897 2.555 1.00 84.12 190 VAL A N 1
ATOM 1389 C CA . VAL A 1 190 ? -7.299 5.922 1.990 1.00 84.12 190 VAL A CA 1
ATOM 1390 C C . VAL A 1 190 ? -7.452 4.863 0.897 1.00 84.12 190 VAL A C 1
ATOM 1392 O O . VAL A 1 190 ? -8.450 4.161 0.833 1.00 84.12 190 VAL A O 1
ATOM 1395 N N . SER A 1 191 ? -6.441 4.690 0.050 1.00 90.12 191 SER A N 1
ATOM 1396 C CA . SER A 1 191 ? -6.498 3.705 -1.032 1.00 90.12 191 SER A CA 1
ATOM 1397 C C . SER A 1 191 ? -6.583 2.276 -0.501 1.00 90.12 191 SER A C 1
ATOM 1399 O O . SER A 1 191 ? -7.383 1.496 -1.007 1.00 90.12 191 SER A O 1
ATOM 1401 N N . ARG A 1 192 ? -5.830 1.944 0.556 1.00 88.25 192 ARG A N 1
ATOM 1402 C CA . ARG A 1 192 ? -5.835 0.614 1.178 1.00 88.25 192 ARG A CA 1
ATOM 1403 C C . ARG A 1 192 ? -7.193 0.224 1.758 1.00 88.25 192 ARG A C 1
ATOM 1405 O O . ARG A 1 192 ? -7.436 -0.969 1.882 1.00 88.25 192 ARG A O 1
ATOM 1412 N N . THR A 1 193 ? -8.051 1.168 2.151 1.00 81.81 193 THR A N 1
ATOM 1413 C CA . THR A 1 193 ? -9.381 0.823 2.688 1.00 81.81 193 THR A CA 1
ATOM 1414 C C . THR A 1 193 ? -10.373 0.447 1.597 1.00 81.81 193 THR A C 1
ATOM 1416 O O . THR A 1 193 ? -11.263 -0.364 1.840 1.00 81.81 193 THR A O 1
ATOM 1419 N N . ASP A 1 194 ? -10.204 1.024 0.407 1.00 84.38 194 ASP A N 1
ATOM 1420 C CA . ASP A 1 194 ? -11.197 0.966 -0.668 1.00 84.38 194 ASP A CA 1
ATOM 1421 C C . ASP A 1 194 ? -10.775 0.052 -1.833 1.00 84.38 194 ASP A C 1
ATOM 1423 O O . ASP A 1 194 ? -11.581 -0.211 -2.726 1.00 84.38 194 ASP A O 1
ATOM 1427 N N . HIS A 1 195 ? -9.523 -0.414 -1.842 1.00 89.94 195 HIS A N 1
ATOM 1428 C CA . HIS A 1 195 ? -8.932 -1.200 -2.926 1.00 89.94 195 HIS A CA 1
ATOM 1429 C C . HIS A 1 195 ? -8.241 -2.444 -2.356 1.00 89.94 195 HIS A C 1
ATOM 1431 O O . HIS A 1 195 ? -7.637 -2.395 -1.287 1.00 89.94 195 HIS A O 1
ATOM 1437 N N . ASP A 1 196 ? -8.298 -3.550 -3.095 1.00 90.12 196 ASP A N 1
ATOM 1438 C CA . ASP A 1 196 ? -7.595 -4.801 -2.794 1.00 90.12 196 ASP A CA 1
ATOM 1439 C C . ASP A 1 196 ? -6.088 -4.697 -3.093 1.00 90.12 196 ASP A C 1
ATOM 1441 O O . ASP A 1 196 ? -5.277 -5.396 -2.479 1.00 90.12 196 ASP A O 1
ATOM 1445 N N . LEU A 1 197 ? -5.710 -3.817 -4.030 1.00 93.06 197 LEU A N 1
ATOM 1446 C CA . LEU A 1 197 ? -4.331 -3.548 -4.434 1.00 93.06 197 LEU A CA 1
ATOM 1447 C C . LEU A 1 197 ? -4.098 -2.043 -4.622 1.00 93.06 197 LEU A C 1
ATOM 1449 O O . LEU A 1 197 ? -4.866 -1.349 -5.288 1.00 93.06 197 LEU A O 1
ATOM 1453 N N . VAL A 1 198 ? -2.993 -1.551 -4.069 1.00 95.25 198 VAL A N 1
ATOM 1454 C CA . VAL A 1 198 ? -2.480 -0.194 -4.261 1.00 95.25 198 VAL A CA 1
ATOM 1455 C C . VAL A 1 198 ? -1.082 -0.299 -4.857 1.00 95.25 198 VAL A C 1
ATOM 1457 O O . VAL A 1 198 ? -0.154 -0.767 -4.201 1.00 95.25 198 VAL A O 1
ATOM 1460 N N . VAL A 1 199 ? -0.903 0.156 -6.091 1.00 96.44 199 VAL A N 1
ATOM 1461 C CA . VAL A 1 199 ? 0.406 0.195 -6.749 1.00 96.44 199 VAL A CA 1
ATOM 1462 C C . VAL A 1 199 ? 0.943 1.620 -6.698 1.00 96.44 199 VAL A C 1
ATOM 1464 O O . VAL A 1 199 ? 0.291 2.544 -7.163 1.00 96.44 199 VAL A O 1
ATOM 1467 N N . ILE A 1 200 ? 2.134 1.826 -6.148 1.00 96.19 200 ILE A N 1
ATOM 1468 C CA . ILE A 1 200 ? 2.824 3.117 -6.126 1.00 96.19 200 ILE A CA 1
ATOM 1469 C C . ILE A 1 200 ? 3.901 3.090 -7.213 1.00 96.19 200 ILE A C 1
ATOM 1471 O O . ILE A 1 200 ? 4.925 2.424 -7.047 1.00 96.19 200 ILE A O 1
ATOM 1475 N N . ASN A 1 201 ? 3.699 3.811 -8.316 1.00 95.88 201 ASN A N 1
ATOM 1476 C CA . ASN A 1 201 ? 4.716 3.950 -9.359 1.00 95.88 201 ASN A CA 1
ATOM 1477 C C . ASN 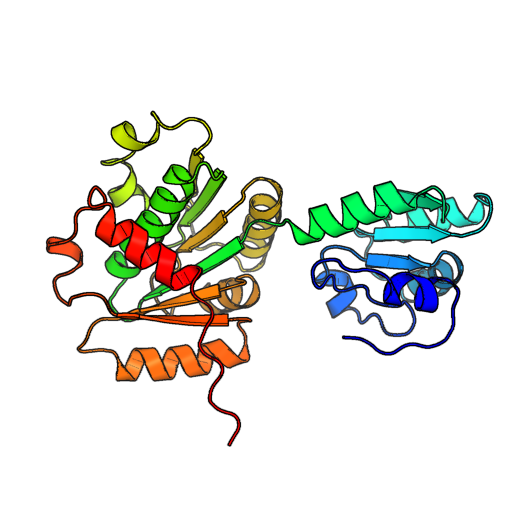A 1 201 ? 5.597 5.171 -9.063 1.00 95.88 201 ASN A C 1
ATOM 1479 O O . ASN A 1 201 ? 5.131 6.305 -9.125 1.00 95.88 201 ASN A O 1
ATOM 1483 N N . ILE A 1 202 ? 6.869 4.948 -8.724 1.00 90.75 202 ILE A N 1
ATOM 1484 C CA . ILE A 1 202 ? 7.813 6.020 -8.352 1.00 90.75 202 ILE A CA 1
ATOM 1485 C C . ILE A 1 202 ? 8.818 6.326 -9.477 1.00 90.75 202 ILE A C 1
ATOM 1487 O O . ILE A 1 202 ? 9.494 7.357 -9.446 1.00 90.75 202 ILE A O 1
ATOM 1491 N N . GLY A 1 203 ? 8.913 5.472 -10.500 1.00 87.75 203 GLY A N 1
ATOM 1492 C CA . GLY A 1 203 ? 9.776 5.694 -11.661 1.00 87.75 203 GLY A CA 1
ATOM 1493 C C . GLY A 1 203 ? 11.258 5.401 -11.399 1.00 87.75 203 GLY A C 1
ATOM 1494 O O . GLY A 1 203 ? 11.835 4.492 -11.989 1.00 87.75 203 GLY A O 1
ATOM 1495 N N . SER A 1 204 ? 11.885 6.173 -10.506 1.00 89.81 204 SER A N 1
ATOM 1496 C CA . SER A 1 204 ? 13.334 6.161 -10.260 1.00 89.81 204 SER A CA 1
ATOM 1497 C C . SER A 1 204 ? 13.686 6.001 -8.773 1.00 89.81 204 SER A C 1
ATOM 1499 O O . SER A 1 204 ? 13.049 6.644 -7.935 1.00 89.81 204 SER A O 1
ATOM 1501 N N . PRO A 1 205 ? 14.743 5.234 -8.431 1.00 92.00 205 PRO A N 1
ATOM 1502 C CA . PRO A 1 205 ? 15.342 5.181 -7.096 1.00 92.00 205 PRO A CA 1
ATOM 1503 C C . PRO A 1 205 ? 15.631 6.554 -6.485 1.00 92.00 205 PRO A C 1
ATOM 1505 O O . PRO A 1 205 ? 15.405 6.752 -5.292 1.00 92.00 205 PRO A O 1
ATOM 1508 N N . ASP A 1 206 ? 16.063 7.513 -7.308 1.00 91.75 206 ASP A N 1
ATOM 1509 C CA . ASP A 1 206 ? 16.472 8.853 -6.870 1.00 91.75 206 ASP A CA 1
ATOM 1510 C C . ASP A 1 206 ? 15.290 9.802 -6.620 1.00 91.75 206 ASP A C 1
ATOM 1512 O O . ASP A 1 206 ? 15.480 10.964 -6.254 1.00 91.75 206 ASP A O 1
ATOM 1516 N N . SER A 1 207 ? 14.055 9.335 -6.825 1.00 90.75 207 SER A N 1
ATOM 1517 C CA . SER A 1 207 ? 12.866 10.132 -6.549 1.00 90.75 207 SER A CA 1
ATOM 1518 C C . SER A 1 207 ? 12.816 10.544 -5.071 1.00 90.75 207 SER A C 1
ATOM 1520 O O . SER A 1 207 ? 13.029 9.709 -4.184 1.00 90.75 207 SER A O 1
ATOM 1522 N N . PRO A 1 208 ? 12.442 11.801 -4.756 1.00 91.00 208 PRO A N 1
ATOM 1523 C CA . PRO A 1 208 ? 12.253 12.233 -3.369 1.00 91.00 208 PRO A CA 1
ATOM 1524 C C . PRO A 1 208 ? 11.148 11.448 -2.641 1.00 91.00 208 PRO A C 1
ATOM 1526 O O . PRO A 1 208 ? 11.054 11.508 -1.417 1.00 91.00 208 PRO A O 1
ATOM 1529 N N . LEU A 1 209 ? 10.321 10.703 -3.381 1.00 92.12 209 LEU A N 1
ATOM 1530 C CA . LEU A 1 209 ? 9.207 9.909 -2.870 1.00 92.12 209 LEU A CA 1
ATOM 1531 C C . LEU A 1 209 ? 9.600 8.463 -2.549 1.00 92.12 209 LEU A C 1
ATOM 1533 O O . LEU A 1 209 ? 8.866 7.788 -1.828 1.00 92.12 209 LEU A O 1
ATOM 1537 N N . THR A 1 210 ? 10.760 7.991 -3.019 1.00 93.75 210 THR A N 1
ATOM 1538 C CA . THR A 1 210 ? 11.247 6.623 -2.781 1.00 93.75 210 THR A CA 1
ATOM 1539 C C . THR A 1 210 ? 11.249 6.246 -1.295 1.00 93.75 210 THR A C 1
ATOM 1541 O O . THR A 1 210 ? 10.700 5.194 -0.961 1.00 93.75 210 THR A O 1
ATOM 1544 N N . PRO A 1 211 ? 11.757 7.081 -0.358 1.00 93.50 211 PRO A N 1
ATOM 1545 C CA . PRO A 1 211 ? 11.743 6.725 1.060 1.00 93.50 211 PRO A CA 1
ATOM 1546 C C . PRO A 1 211 ? 10.328 6.569 1.627 1.00 93.50 211 PRO A C 1
ATOM 1548 O O . PRO A 1 211 ? 10.109 5.721 2.488 1.00 93.50 211 PRO A O 1
ATOM 1551 N N . ALA A 1 212 ? 9.377 7.390 1.169 1.00 92.06 212 ALA A N 1
ATOM 1552 C CA . ALA A 1 212 ? 7.977 7.326 1.580 1.00 92.06 212 ALA A CA 1
ATOM 1553 C C . ALA A 1 212 ? 7.326 6.030 1.089 1.00 92.06 212 ALA A C 1
ATOM 1555 O O . ALA A 1 212 ? 6.775 5.267 1.880 1.00 92.06 212 ALA A O 1
ATOM 1556 N N . ALA A 1 213 ? 7.467 5.747 -0.208 1.00 93.19 213 ALA A N 1
ATOM 1557 C CA . ALA A 1 213 ? 6.923 4.554 -0.842 1.00 93.19 213 ALA A CA 1
ATOM 1558 C C . ALA A 1 213 ? 7.468 3.271 -0.204 1.00 93.19 213 ALA A C 1
ATOM 1560 O O . ALA A 1 213 ? 6.700 2.363 0.093 1.00 93.19 213 ALA A O 1
ATOM 1561 N N . MET A 1 214 ? 8.769 3.222 0.095 1.00 93.44 214 MET A N 1
ATOM 1562 C CA . MET A 1 214 ? 9.389 2.073 0.761 1.00 93.44 214 MET A CA 1
ATOM 1563 C C . MET A 1 214 ? 8.859 1.821 2.176 1.00 93.44 214 MET A C 1
ATOM 1565 O O . MET A 1 214 ? 8.782 0.668 2.582 1.00 93.44 214 MET A O 1
ATOM 1569 N N . ARG A 1 215 ? 8.511 2.872 2.932 1.00 90.56 215 ARG A N 1
ATOM 1570 C CA . ARG A 1 215 ? 7.918 2.717 4.273 1.00 90.56 215 ARG A CA 1
ATOM 1571 C C . ARG A 1 215 ? 6.465 2.252 4.225 1.00 90.56 215 ARG A C 1
ATOM 1573 O O . ARG A 1 215 ? 6.003 1.632 5.174 1.00 90.56 215 ARG A O 1
ATOM 1580 N N . LEU A 1 216 ? 5.742 2.614 3.167 1.00 90.94 216 LEU A N 1
ATOM 1581 C CA . LEU A 1 216 ? 4.310 2.346 3.029 1.00 90.94 216 LEU A CA 1
ATOM 1582 C C . LEU A 1 216 ? 4.008 1.021 2.324 1.00 90.94 216 LEU A C 1
ATOM 1584 O O . LEU A 1 216 ? 2.923 0.476 2.516 1.00 90.94 216 LEU A O 1
ATOM 1588 N N . ALA A 1 217 ? 4.931 0.540 1.491 1.00 93.00 217 ALA A N 1
ATOM 1589 C CA . ALA A 1 217 ? 4.758 -0.674 0.714 1.00 93.00 217 ALA A CA 1
ATOM 1590 C C . ALA A 1 217 ? 4.959 -1.936 1.555 1.00 93.00 217 ALA A C 1
ATOM 1592 O O . ALA A 1 217 ? 5.938 -2.069 2.292 1.00 93.00 217 ALA A O 1
ATOM 1593 N N . ASP A 1 218 ? 4.060 -2.898 1.364 1.00 89.94 218 ASP A N 1
ATOM 1594 C CA . ASP A 1 218 ? 4.231 -4.253 1.880 1.00 89.94 218 ASP A CA 1
ATOM 1595 C C . ASP A 1 218 ? 5.285 -5.000 1.043 1.00 89.94 218 ASP A C 1
ATOM 1597 O O . ASP A 1 218 ? 6.087 -5.763 1.582 1.00 89.94 218 ASP A O 1
ATOM 1601 N N . VAL A 1 219 ? 5.316 -4.728 -0.271 1.00 93.06 219 VAL A N 1
ATOM 1602 C CA . VAL A 1 219 ? 6.283 -5.279 -1.229 1.00 93.06 219 VAL A CA 1
ATOM 1603 C C . VAL A 1 219 ? 6.871 -4.164 -2.091 1.00 93.06 219 VAL A C 1
ATOM 1605 O O . VAL A 1 219 ? 6.153 -3.397 -2.728 1.00 93.06 219 VAL A O 1
ATOM 1608 N N . VAL A 1 220 ? 8.196 -4.101 -2.172 1.00 95.50 220 VAL A N 1
ATOM 1609 C CA . VAL A 1 220 ? 8.919 -3.244 -3.116 1.00 95.50 220 VAL A CA 1
ATOM 1610 C C . VAL A 1 220 ? 9.434 -4.097 -4.269 1.00 95.50 220 VAL A C 1
ATOM 1612 O O . VAL A 1 220 ? 10.229 -5.013 -4.058 1.00 95.50 220 VAL A O 1
ATOM 1615 N N . VAL A 1 221 ? 9.025 -3.779 -5.494 1.00 96.12 221 VAL A N 1
ATOM 1616 C CA . VAL A 1 221 ? 9.550 -4.390 -6.718 1.00 96.12 221 VAL A CA 1
ATOM 1617 C C . VAL A 1 221 ? 10.572 -3.454 -7.342 1.00 96.12 221 VAL A C 1
ATOM 1619 O O . VAL A 1 221 ? 10.242 -2.353 -7.778 1.00 96.12 221 VAL A O 1
ATOM 1622 N N . VAL A 1 222 ? 11.819 -3.912 -7.406 1.00 96.19 222 VAL A N 1
ATOM 1623 C CA . VAL A 1 222 ? 12.903 -3.250 -8.130 1.00 96.19 222 VAL A CA 1
ATOM 1624 C C . VAL A 1 222 ? 12.998 -3.871 -9.520 1.00 96.19 222 VAL A C 1
ATOM 1626 O O . VAL A 1 222 ? 13.441 -5.008 -9.679 1.00 96.19 222 VAL A O 1
ATOM 1629 N N . VAL A 1 223 ? 12.567 -3.121 -10.525 1.00 95.56 223 VAL A N 1
ATOM 1630 C CA . VAL A 1 223 ? 12.620 -3.487 -11.939 1.00 95.56 223 VAL A CA 1
ATOM 1631 C C . VAL A 1 223 ? 14.001 -3.153 -12.497 1.00 95.56 223 VAL A C 1
ATOM 1633 O O . VAL A 1 223 ? 14.534 -2.059 -12.292 1.00 95.56 223 VAL A O 1
ATOM 1636 N N . THR A 1 224 ? 14.605 -4.096 -13.208 1.00 95.44 224 THR A N 1
ATOM 1637 C CA . THR A 1 224 ? 15.926 -3.935 -13.821 1.00 95.44 224 THR A CA 1
ATOM 1638 C C . THR A 1 224 ? 16.007 -4.637 -15.169 1.00 95.44 224 THR A C 1
ATOM 1640 O O . THR A 1 224 ? 15.127 -5.409 -15.522 1.00 95.4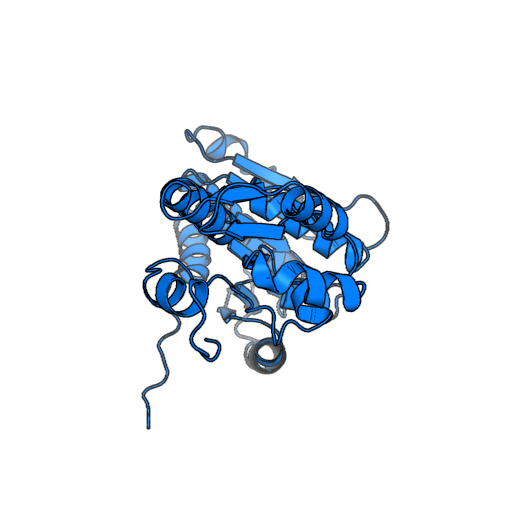4 224 THR A O 1
ATOM 1643 N N . THR A 1 225 ? 17.082 -4.401 -15.911 1.00 93.50 225 THR A N 1
ATOM 1644 C CA . THR A 1 225 ? 17.431 -5.153 -17.122 1.00 93.50 225 THR A CA 1
ATOM 1645 C C . THR A 1 225 ? 18.722 -5.928 -16.895 1.00 93.50 225 THR A C 1
ATOM 1647 O O . THR A 1 225 ? 19.503 -5.590 -16.001 1.00 93.50 225 THR A O 1
ATOM 1650 N N . ALA A 1 226 ? 18.999 -6.931 -17.733 1.00 89.44 226 ALA A N 1
ATOM 1651 C CA . ALA A 1 226 ? 20.198 -7.775 -17.635 1.00 89.44 226 ALA A CA 1
ATOM 1652 C C . ALA A 1 226 ? 21.514 -6.978 -17.470 1.00 89.44 226 ALA A C 1
ATOM 1654 O O . ALA A 1 226 ? 22.413 -7.377 -16.730 1.00 89.44 226 ALA A O 1
ATOM 1655 N N . GLY A 1 227 ? 21.619 -5.806 -18.108 1.00 90.25 227 GLY A N 1
ATOM 1656 C CA . GLY A 1 227 ? 22.795 -4.931 -18.019 1.00 90.25 227 GLY A CA 1
ATOM 1657 C C . GLY A 1 227 ? 22.934 -4.140 -16.710 1.00 90.25 227 GLY A C 1
ATOM 1658 O O . GLY A 1 227 ? 24.001 -3.587 -16.456 1.00 90.25 227 GLY A O 1
ATOM 1659 N N . ARG A 1 228 ? 21.888 -4.074 -15.874 1.00 93.50 228 ARG A N 1
ATOM 1660 C CA . ARG A 1 228 ? 21.828 -3.256 -14.643 1.00 93.50 228 ARG A CA 1
ATOM 1661 C C . ARG A 1 228 ? 21.548 -4.071 -13.378 1.00 93.50 228 ARG A C 1
ATOM 1663 O O . ARG A 1 228 ? 21.276 -3.507 -12.320 1.00 93.50 228 ARG A O 1
ATOM 1670 N N . VAL A 1 229 ? 21.666 -5.398 -13.442 1.00 94.25 229 VAL A N 1
ATOM 1671 C CA . VAL A 1 229 ? 21.379 -6.294 -12.307 1.00 94.25 229 VAL A CA 1
ATOM 1672 C C . VAL A 1 229 ? 22.249 -5.987 -11.084 1.00 94.25 229 VAL A C 1
ATOM 1674 O O . VAL A 1 229 ? 21.754 -6.024 -9.962 1.00 94.25 229 VAL A O 1
ATOM 1677 N N . ALA A 1 230 ? 23.535 -5.669 -11.269 1.00 93.94 230 ALA A N 1
ATOM 1678 C CA . ALA A 1 230 ? 24.433 -5.370 -10.149 1.00 93.94 230 ALA A CA 1
ATOM 1679 C C . ALA A 1 230 ? 24.001 -4.110 -9.375 1.00 93.94 230 ALA A C 1
ATOM 1681 O O . ALA A 1 230 ? 23.931 -4.129 -8.147 1.00 93.94 230 ALA A O 1
ATOM 1682 N N . GLU A 1 231 ? 23.650 -3.047 -10.099 1.00 94.25 231 GLU A N 1
ATOM 1683 C CA . GLU A 1 231 ? 23.116 -1.804 -9.535 1.00 94.25 231 GLU A CA 1
ATOM 1684 C C . GLU A 1 231 ? 21.787 -2.054 -8.814 1.00 94.25 231 GLU A C 1
ATOM 1686 O O . GLU A 1 231 ? 21.620 -1.677 -7.655 1.00 94.25 231 GLU A O 1
ATOM 1691 N N . ALA A 1 232 ? 20.875 -2.780 -9.461 1.00 94.81 232 ALA A N 1
ATOM 1692 C CA . ALA A 1 232 ? 19.573 -3.104 -8.897 1.00 94.81 232 ALA A CA 1
ATOM 1693 C C . ALA A 1 232 ? 19.663 -3.970 -7.637 1.00 94.81 232 ALA A C 1
ATOM 1695 O O . ALA A 1 232 ? 18.889 -3.777 -6.706 1.00 94.81 232 ALA A O 1
ATOM 1696 N N . ARG A 1 233 ? 20.629 -4.896 -7.565 1.00 95.44 233 ARG A N 1
ATOM 1697 C CA . ARG A 1 233 ? 20.894 -5.682 -6.351 1.00 95.44 233 ARG A CA 1
ATOM 1698 C C . ARG A 1 233 ? 21.393 -4.808 -5.209 1.00 95.44 233 ARG A C 1
ATOM 1700 O O . ARG A 1 233 ? 20.873 -4.936 -4.105 1.00 95.44 233 ARG A O 1
ATOM 1707 N N . SER A 1 234 ? 22.337 -3.906 -5.479 1.00 94.69 234 SER A N 1
ATOM 1708 C CA . SER A 1 234 ? 22.827 -2.959 -4.472 1.00 94.69 234 SER A CA 1
ATOM 1709 C C . SER A 1 234 ? 21.695 -2.075 -3.945 1.00 94.69 234 SER A C 1
ATOM 1711 O O . SER A 1 234 ? 21.585 -1.859 -2.739 1.00 94.69 234 SER A O 1
ATOM 1713 N N . PHE A 1 235 ? 20.825 -1.592 -4.833 1.00 94.38 235 PHE A N 1
ATOM 1714 C CA . PHE A 1 235 ? 19.668 -0.795 -4.441 1.00 94.38 235 PHE A CA 1
ATOM 1715 C C . PHE A 1 235 ? 18.638 -1.621 -3.657 1.00 94.38 235 PHE A C 1
ATOM 1717 O O . PHE A 1 235 ? 18.183 -1.199 -2.598 1.00 94.38 235 PHE A O 1
ATOM 1724 N N . ALA A 1 236 ? 18.328 -2.843 -4.097 1.00 93.88 236 ALA A N 1
ATOM 1725 C CA . ALA A 1 236 ? 17.425 -3.739 -3.379 1.00 93.88 236 ALA A CA 1
ATOM 1726 C C . ALA A 1 236 ? 17.936 -4.073 -1.965 1.00 93.88 236 ALA A C 1
ATOM 1728 O O . ALA A 1 236 ? 17.146 -4.146 -1.024 1.00 93.88 236 ALA A O 1
ATOM 1729 N N . GLU A 1 237 ? 19.248 -4.246 -1.784 1.00 93.94 237 GLU A N 1
ATOM 1730 C CA . GLU A 1 237 ? 19.864 -4.419 -0.463 1.00 93.94 237 GLU A CA 1
ATOM 1731 C C . GLU A 1 237 ? 19.672 -3.193 0.430 1.00 93.94 237 GLU A C 1
ATOM 1733 O O . GLU A 1 237 ? 19.309 -3.345 1.597 1.00 93.94 237 GLU A O 1
ATOM 1738 N N . GLN A 1 238 ? 19.821 -1.987 -0.120 1.00 91.19 238 GLN A N 1
ATOM 1739 C CA . GLN A 1 238 ? 19.493 -0.756 0.594 1.00 91.19 238 GLN A CA 1
ATOM 1740 C C . GLN A 1 238 ? 18.007 -0.722 0.981 1.00 91.19 238 GLN A C 1
ATOM 1742 O O . GLN A 1 238 ? 17.679 -0.396 2.126 1.00 91.19 238 GLN A O 1
ATOM 1747 N N . CYS A 1 239 ? 17.108 -1.126 0.077 1.00 91.31 239 CYS A N 1
ATOM 1748 C CA . CYS A 1 239 ? 15.672 -1.143 0.336 1.00 91.31 239 CYS A CA 1
ATOM 1749 C C . CYS A 1 239 ? 15.279 -2.060 1.497 1.00 91.31 239 CYS A C 1
ATOM 1751 O O . CYS A 1 239 ? 14.419 -1.691 2.296 1.00 91.31 239 CYS A O 1
ATOM 1753 N N . ARG A 1 240 ? 15.942 -3.215 1.643 1.00 91.50 240 ARG A N 1
ATOM 1754 C CA . ARG A 1 240 ? 15.654 -4.202 2.704 1.00 91.50 240 ARG A CA 1
ATOM 1755 C C . ARG A 1 240 ? 15.857 -3.672 4.123 1.00 91.50 240 ARG A C 1
ATOM 1757 O O . ARG A 1 240 ? 15.361 -4.274 5.064 1.00 91.50 240 ARG A O 1
ATOM 1764 N N . SER A 1 241 ? 16.576 -2.562 4.293 1.00 87.69 241 SER A N 1
ATOM 1765 C CA . SER A 1 241 ? 16.713 -1.910 5.603 1.00 87.69 241 SER A CA 1
ATOM 1766 C C . SER A 1 241 ? 15.440 -1.192 6.069 1.00 87.69 241 SER A C 1
ATOM 1768 O O . SER A 1 241 ? 15.312 -0.891 7.252 1.00 87.69 241 SER A O 1
ATOM 1770 N N . THR A 1 242 ? 14.526 -0.881 5.143 1.00 86.12 242 THR A N 1
ATOM 1771 C CA . THR A 1 242 ? 13.361 -0.014 5.386 1.00 86.12 242 THR A CA 1
ATOM 1772 C C . THR A 1 242 ? 12.043 -0.673 4.977 1.00 86.12 242 THR A C 1
ATOM 1774 O O . THR A 1 242 ? 11.036 -0.470 5.647 1.00 86.12 242 THR A O 1
ATOM 1777 N N . ALA A 1 243 ? 12.040 -1.441 3.885 1.00 86.12 243 ALA A N 1
ATOM 1778 C CA . ALA A 1 243 ? 10.858 -2.111 3.357 1.00 86.12 243 ALA A CA 1
ATOM 1779 C C . ALA A 1 243 ? 10.660 -3.495 3.987 1.00 86.12 243 ALA A C 1
ATOM 1781 O O . ALA A 1 243 ? 11.632 -4.187 4.293 1.00 86.12 243 ALA A O 1
ATOM 1782 N N . HIS A 1 244 ? 9.399 -3.910 4.130 1.00 82.50 244 HIS A N 1
ATOM 1783 C CA . HIS A 1 244 ? 9.045 -5.218 4.682 1.00 82.50 244 HIS A CA 1
ATOM 1784 C C . HIS A 1 244 ? 9.514 -6.366 3.777 1.00 82.50 244 HIS A C 1
ATOM 1786 O O . HIS A 1 244 ? 10.115 -7.335 4.241 1.00 82.50 244 HIS A O 1
ATOM 1792 N N . GLU A 1 245 ? 9.288 -6.229 2.471 1.00 90.94 245 GLU A N 1
ATOM 1793 C CA . GLU A 1 245 ? 9.698 -7.204 1.471 1.00 90.94 245 GLU A CA 1
ATOM 1794 C C . GLU A 1 245 ? 10.235 -6.502 0.222 1.00 90.94 245 GLU A C 1
ATOM 1796 O O . GLU A 1 245 ? 9.682 -5.502 -0.232 1.00 90.94 245 GLU A O 1
ATOM 1801 N N . VAL A 1 246 ? 11.330 -7.020 -0.344 1.00 93.94 246 VAL A N 1
ATOM 1802 C CA . VAL A 1 246 ? 11.950 -6.468 -1.557 1.00 93.94 246 VAL A CA 1
ATOM 1803 C C . VAL A 1 246 ? 12.196 -7.580 -2.560 1.00 93.94 246 VAL A C 1
ATOM 1805 O O . VAL A 1 246 ? 12.867 -8.571 -2.250 1.00 93.94 246 VAL A O 1
ATOM 1808 N N . ARG A 1 247 ? 11.709 -7.381 -3.781 1.00 94.75 247 ARG A N 1
ATOM 1809 C CA . ARG A 1 247 ? 11.810 -8.318 -4.896 1.00 94.75 247 ARG A CA 1
ATOM 1810 C C . ARG A 1 247 ? 12.497 -7.656 -6.079 1.00 94.75 247 ARG A C 1
ATOM 1812 O O . ARG A 1 247 ? 12.311 -6.471 -6.332 1.00 94.75 247 ARG A O 1
ATOM 1819 N N . LEU A 1 248 ? 13.309 -8.431 -6.788 1.00 94.44 248 LEU A N 1
ATOM 1820 C CA . LEU A 1 248 ? 13.976 -7.990 -8.007 1.00 94.44 248 LEU A CA 1
ATOM 1821 C C . LEU A 1 248 ? 13.256 -8.615 -9.200 1.00 94.44 248 LEU A C 1
ATOM 1823 O O . LEU A 1 248 ? 13.115 -9.836 -9.244 1.00 94.44 248 LEU A O 1
ATOM 1827 N N . LEU A 1 249 ? 12.832 -7.789 -10.152 1.00 94.69 249 LEU A N 1
ATOM 1828 C CA . LEU A 1 249 ? 12.236 -8.227 -11.409 1.00 94.69 249 LEU A CA 1
ATOM 1829 C C . LEU A 1 249 ? 13.156 -7.825 -12.559 1.00 94.69 249 LEU A C 1
ATOM 1831 O O . LEU A 1 249 ? 13.348 -6.641 -12.828 1.00 94.69 249 LEU A O 1
ATOM 1835 N N . GLU A 1 250 ? 13.739 -8.813 -13.227 1.00 93.62 250 GLU A N 1
ATOM 1836 C CA . GLU A 1 250 ? 14.520 -8.587 -14.440 1.00 93.62 250 GLU A CA 1
ATOM 1837 C C . GLU A 1 250 ? 13.596 -8.632 -15.660 1.00 93.62 250 GLU A C 1
ATOM 1839 O O . GLU A 1 250 ? 12.872 -9.607 -15.858 1.00 93.62 250 GLU A O 1
ATOM 1844 N N . VAL A 1 251 ? 13.627 -7.575 -16.468 1.00 91.25 251 VAL A N 1
ATOM 1845 C CA . VAL A 1 251 ? 12.910 -7.462 -17.741 1.00 91.25 251 VAL A CA 1
ATOM 1846 C C . VAL A 1 251 ? 13.905 -7.382 -18.912 1.00 91.25 251 VAL A C 1
ATOM 1848 O O . VAL A 1 251 ? 15.064 -6.996 -18.715 1.00 91.25 251 VAL A O 1
ATOM 1851 N N . PRO A 1 252 ? 13.499 -7.748 -20.143 1.00 88.19 252 PRO A N 1
ATOM 1852 C CA . PRO A 1 252 ? 14.325 -7.582 -21.342 1.00 88.19 252 PRO A CA 1
ATOM 1853 C C . PRO A 1 252 ? 14.844 -6.144 -21.538 1.00 88.19 252 PRO A C 1
ATOM 1855 O O . PRO A 1 252 ? 14.253 -5.177 -21.071 1.00 88.19 252 PRO A O 1
ATOM 1858 N N . ALA A 1 253 ? 15.968 -5.964 -22.234 1.00 82.00 253 ALA A N 1
ATOM 1859 C CA . ALA A 1 253 ? 16.551 -4.628 -22.427 1.00 82.00 253 ALA A CA 1
ATOM 1860 C C . ALA A 1 253 ? 15.756 -3.746 -23.412 1.00 82.00 253 ALA A C 1
ATOM 1862 O O . ALA A 1 253 ? 15.768 -2.524 -23.300 1.00 82.00 253 ALA A O 1
ATOM 1863 N N . ASP A 1 254 ? 15.068 -4.370 -24.363 1.00 82.00 254 ASP A N 1
ATOM 1864 C CA . ASP A 1 254 ? 14.188 -3.774 -25.374 1.00 82.00 254 ASP A CA 1
ATOM 1865 C C . ASP A 1 254 ? 12.719 -3.706 -24.921 1.00 82.00 254 ASP A C 1
ATOM 1867 O O . ASP A 1 254 ? 11.825 -3.411 -25.710 1.00 82.00 254 ASP A O 1
ATOM 1871 N N . PHE A 1 255 ? 12.477 -3.966 -23.636 1.00 79.56 255 PHE A N 1
ATOM 1872 C CA . PHE A 1 255 ? 11.166 -4.200 -23.044 1.00 79.56 255 PHE A CA 1
ATOM 1873 C C . PHE A 1 255 ? 10.119 -3.113 -23.324 1.00 79.56 255 PHE A C 1
ATOM 1875 O O . PHE A 1 255 ? 8.968 -3.444 -23.589 1.00 79.56 255 PHE A O 1
ATOM 1882 N N . SER A 1 256 ? 10.499 -1.831 -23.342 1.00 74.94 256 SER A N 1
ATOM 1883 C CA . SER A 1 256 ? 9.553 -0.741 -23.631 1.00 74.94 256 SER A CA 1
ATOM 1884 C C . SER A 1 256 ? 9.087 -0.680 -25.090 1.00 74.94 256 SER A C 1
ATOM 1886 O O . SER A 1 256 ? 8.126 0.021 -25.386 1.00 74.94 256 SER A O 1
ATOM 1888 N N . GLN A 1 257 ? 9.750 -1.397 -26.004 1.00 77.75 257 GLN A N 1
ATOM 1889 C CA . GLN A 1 257 ? 9.398 -1.444 -27.428 1.00 77.75 257 GLN A CA 1
ATOM 1890 C C . GLN A 1 257 ? 8.723 -2.757 -27.837 1.00 77.75 257 GLN A C 1
ATOM 1892 O O . GLN A 1 257 ? 8.047 -2.789 -28.863 1.00 77.75 257 GLN A O 1
ATOM 1897 N N . SER A 1 258 ? 8.936 -3.838 -27.082 1.00 72.12 258 SER A N 1
ATOM 1898 C CA . SER A 1 258 ? 8.556 -5.195 -27.490 1.00 72.12 258 SER A CA 1
ATOM 1899 C C . SER A 1 258 ? 7.402 -5.804 -26.699 1.00 72.12 258 SER A C 1
ATOM 1901 O O . SER A 1 258 ? 6.838 -6.803 -27.146 1.00 72.12 258 SER A O 1
ATOM 1903 N N . VAL A 1 259 ? 7.021 -5.222 -25.559 1.00 77.00 259 VAL A N 1
ATOM 1904 C CA . VAL A 1 259 ? 5.997 -5.803 -24.686 1.00 77.00 259 VAL A CA 1
ATOM 1905 C C . VAL A 1 259 ? 4.649 -5.125 -24.868 1.00 77.00 259 VAL A C 1
ATOM 1907 O O . VAL A 1 259 ? 4.495 -3.930 -24.628 1.00 77.00 259 VAL A O 1
ATOM 1910 N N . SER A 1 260 ? 3.657 -5.925 -25.262 1.00 82.12 260 SER A N 1
ATOM 1911 C CA . SER A 1 260 ? 2.254 -5.525 -25.238 1.00 82.12 260 SER A CA 1
ATOM 1912 C C . SER A 1 260 ? 1.659 -5.836 -23.873 1.00 82.12 260 SER A C 1
ATOM 1914 O O . SER A 1 260 ? 1.740 -6.972 -23.409 1.00 82.12 260 SER A O 1
ATOM 1916 N N . LEU A 1 261 ? 0.988 -4.869 -23.249 1.00 83.06 261 LEU A N 1
ATOM 1917 C CA . LEU A 1 261 ? 0.227 -5.125 -22.024 1.00 83.06 261 LEU A CA 1
ATOM 1918 C C . LEU A 1 261 ? -1.009 -6.003 -22.248 1.00 83.06 261 LEU A C 1
ATOM 1920 O O . LEU A 1 261 ? -1.578 -6.494 -21.275 1.00 83.06 261 LEU A O 1
ATOM 1924 N N . THR A 1 262 ? -1.403 -6.244 -23.501 1.00 83.00 262 THR A N 1
ATOM 1925 C CA . THR A 1 262 ? -2.429 -7.240 -23.848 1.00 83.00 262 THR A CA 1
ATOM 1926 C C . THR A 1 262 ? -1.920 -8.679 -23.700 1.00 83.00 262 THR A C 1
ATOM 1928 O O . THR A 1 262 ? -2.722 -9.609 -23.697 1.00 83.00 262 THR A O 1
ATOM 1931 N N . ASP A 1 263 ? -0.604 -8.891 -23.576 1.00 86.81 263 ASP A N 1
ATOM 1932 C CA . ASP A 1 263 ? -0.016 -10.211 -23.349 1.00 86.81 263 ASP A CA 1
ATOM 1933 C C . ASP A 1 263 ? -0.276 -10.675 -21.905 1.00 86.81 263 ASP A C 1
ATOM 1935 O O . ASP A 1 263 ? 0.328 -10.190 -20.942 1.00 86.81 263 ASP A O 1
ATOM 1939 N N . SER A 1 264 ? -1.192 -11.633 -21.750 1.00 84.94 264 SER A N 1
ATOM 1940 C CA . SER A 1 264 ? -1.551 -12.199 -20.449 1.00 84.94 264 SER A CA 1
ATOM 1941 C C . SER A 1 264 ? -0.402 -12.941 -19.770 1.00 84.94 264 SER A C 1
ATOM 1943 O O . SER A 1 264 ? -0.336 -12.937 -18.544 1.00 84.94 264 SER A O 1
ATOM 1945 N N . ASP A 1 265 ? 0.516 -13.557 -20.521 1.00 87.00 265 ASP A N 1
ATOM 1946 C CA . ASP A 1 265 ? 1.629 -14.309 -19.929 1.00 87.00 265 ASP A CA 1
ATOM 1947 C C . ASP A 1 265 ? 2.627 -13.352 -19.277 1.00 87.00 265 ASP A C 1
ATOM 1949 O O . ASP A 1 265 ? 3.150 -13.611 -18.185 1.00 87.00 265 ASP A O 1
ATOM 1953 N N . PHE A 1 266 ? 2.849 -12.202 -19.915 1.00 87.25 266 PHE A N 1
ATOM 1954 C CA . PHE A 1 266 ? 3.658 -11.141 -19.342 1.00 87.25 266 PHE A CA 1
ATOM 1955 C C . PHE A 1 266 ? 3.027 -10.586 -18.054 1.00 87.25 266 PHE A C 1
ATOM 1957 O O . PHE A 1 266 ? 3.692 -10.529 -17.014 1.00 87.25 266 PHE A O 1
ATOM 1964 N N . ARG A 1 267 ? 1.730 -10.255 -18.087 1.00 87.44 267 ARG A N 1
ATOM 1965 C CA . ARG A 1 267 ? 0.989 -9.778 -16.907 1.00 87.44 267 ARG A CA 1
ATOM 1966 C C . ARG A 1 267 ? 1.019 -10.783 -15.753 1.00 87.44 267 ARG A C 1
ATOM 1968 O O . ARG A 1 267 ? 1.393 -10.423 -14.633 1.00 87.44 267 ARG A O 1
ATOM 1975 N N . ALA A 1 268 ? 0.744 -12.055 -16.037 1.00 85.12 268 ALA A N 1
ATOM 1976 C CA . ALA A 1 268 ? 0.814 -13.139 -15.065 1.00 85.12 268 ALA A CA 1
ATOM 1977 C C . ALA A 1 268 ? 2.229 -13.318 -14.489 1.00 85.12 268 ALA A C 1
ATOM 1979 O O . ALA A 1 268 ? 2.381 -13.591 -13.299 1.00 85.12 268 ALA A O 1
ATOM 1980 N N . THR A 1 269 ? 3.279 -13.116 -15.292 1.00 88.00 269 THR A N 1
ATOM 1981 C CA . THR A 1 269 ? 4.675 -13.161 -14.824 1.00 88.00 269 THR A CA 1
ATOM 1982 C C . THR A 1 269 ? 4.973 -12.029 -13.839 1.00 88.00 269 THR A C 1
ATOM 1984 O O . THR A 1 269 ? 5.540 -12.273 -12.769 1.00 88.00 269 THR A O 1
ATOM 1987 N N . CYS A 1 270 ? 4.551 -10.800 -14.148 1.00 88.00 270 CYS A N 1
ATOM 1988 C CA . CYS A 1 270 ? 4.665 -9.667 -13.228 1.00 88.00 270 CYS A CA 1
ATOM 1989 C C . CYS A 1 270 ? 3.888 -9.900 -11.927 1.00 88.00 270 CYS A C 1
ATOM 1991 O O . CYS A 1 270 ? 4.394 -9.608 -10.844 1.00 88.00 270 CYS A O 1
ATOM 1993 N N . TRP A 1 271 ? 2.693 -10.484 -12.010 1.00 88.00 271 TRP A N 1
ATOM 1994 C CA . TRP A 1 271 ? 1.890 -10.836 -10.841 1.00 88.00 271 TRP A CA 1
ATOM 1995 C C . TRP A 1 271 ? 2.501 -11.962 -10.000 1.00 88.00 271 TRP A C 1
ATOM 1997 O O . TRP A 1 271 ? 2.533 -11.895 -8.768 1.00 88.00 271 TRP A O 1
ATOM 2007 N N . ALA A 1 272 ? 3.050 -12.993 -10.641 1.00 85.69 272 ALA A N 1
ATOM 2008 C CA . ALA A 1 272 ? 3.772 -14.063 -9.961 1.00 85.69 272 ALA A CA 1
ATOM 2009 C C . ALA A 1 272 ? 4.975 -13.503 -9.190 1.00 85.69 272 ALA A C 1
ATOM 2011 O O . ALA A 1 272 ? 5.236 -13.910 -8.054 1.00 85.69 272 ALA A O 1
ATOM 2012 N N . ALA A 1 273 ? 5.653 -12.496 -9.748 1.00 80.56 273 ALA A N 1
ATOM 2013 C CA . ALA A 1 273 ? 6.726 -11.799 -9.055 1.00 80.56 273 ALA A CA 1
ATOM 2014 C C . ALA A 1 273 ? 6.265 -11.097 -7.766 1.00 80.56 273 ALA A C 1
ATOM 2016 O O . ALA A 1 273 ? 7.119 -10.845 -6.928 1.00 80.56 273 ALA A O 1
ATOM 2017 N N . LEU A 1 274 ? 4.966 -10.852 -7.541 1.00 80.31 274 LEU A N 1
ATOM 2018 C CA . LEU A 1 274 ? 4.406 -10.310 -6.288 1.00 80.31 274 LEU A CA 1
ATOM 2019 C C . LEU A 1 274 ? 3.908 -11.368 -5.303 1.00 80.31 274 LEU A C 1
ATOM 2021 O O . LEU A 1 274 ? 3.904 -11.139 -4.097 1.00 80.31 274 LEU A O 1
ATOM 2025 N N . THR A 1 275 ? 3.480 -12.523 -5.803 1.00 75.25 275 THR A N 1
ATOM 2026 C CA . THR A 1 275 ? 2.736 -13.510 -5.007 1.00 75.25 275 THR A CA 1
ATOM 2027 C C . THR A 1 275 ? 3.551 -14.745 -4.645 1.00 75.25 275 THR A C 1
ATOM 2029 O O . THR A 1 275 ? 3.267 -15.391 -3.638 1.00 75.25 275 THR A O 1
ATOM 2032 N N . VAL A 1 276 ? 4.608 -15.066 -5.399 1.00 67.88 276 VAL A N 1
ATOM 2033 C CA . VAL A 1 276 ? 5.473 -16.217 -5.098 1.00 67.88 276 VAL A CA 1
ATOM 2034 C C . VAL A 1 276 ? 6.277 -15.936 -3.823 1.00 67.88 276 VAL A C 1
ATOM 2036 O O . VAL A 1 276 ? 7.013 -14.954 -3.811 1.00 67.88 276 VAL A O 1
ATOM 2039 N N . PRO A 1 277 ? 6.185 -16.756 -2.759 1.00 55.00 277 PRO A N 1
ATOM 2040 C CA . PRO A 1 277 ? 6.976 -16.552 -1.550 1.00 55.00 277 PRO A CA 1
ATOM 2041 C C . PRO A 1 277 ? 8.469 -16.519 -1.884 1.00 55.00 277 PRO A C 1
ATOM 2043 O O . PRO A 1 277 ? 8.953 -17.386 -2.615 1.00 55.00 277 PRO A O 1
ATOM 2046 N N . VAL A 1 278 ? 9.213 -15.555 -1.333 1.00 49.34 278 VAL A N 1
ATOM 2047 C CA . VAL A 1 278 ? 10.676 -15.566 -1.448 1.00 49.34 278 VAL A CA 1
ATOM 2048 C C . VAL A 1 278 ? 11.176 -16.870 -0.818 1.00 49.34 278 VAL A C 1
ATOM 2050 O O . VAL A 1 278 ? 10.874 -17.116 0.354 1.00 49.34 278 VAL A O 1
ATOM 2053 N N . PRO A 1 279 ? 11.914 -17.729 -1.548 1.00 44.47 279 PRO A N 1
ATOM 2054 C CA . PRO A 1 279 ? 12.466 -18.936 -0.957 1.00 44.47 279 PRO A CA 1
ATOM 2055 C C . PRO A 1 279 ? 13.360 -18.527 0.214 1.00 44.47 279 PRO A C 1
ATOM 2057 O O . PRO A 1 279 ? 14.351 -17.817 0.037 1.00 44.47 279 PRO A O 1
ATOM 2060 N N . THR A 1 280 ? 12.984 -18.940 1.426 1.00 41.22 280 THR A N 1
ATOM 2061 C CA . THR A 1 280 ? 13.799 -18.714 2.619 1.00 41.22 280 THR A CA 1
ATOM 2062 C C . THR A 1 280 ? 15.156 -19.353 2.373 1.00 41.22 280 THR A C 1
ATOM 2064 O O . THR A 1 280 ? 15.215 -20.546 2.060 1.00 41.22 280 THR A O 1
ATOM 2067 N N . ALA A 1 281 ? 16.231 -18.563 2.471 1.00 36.56 281 ALA A N 1
ATOM 2068 C CA . ALA A 1 281 ? 17.585 -19.081 2.326 1.00 36.56 281 ALA A CA 1
ATOM 2069 C C . ALA A 1 281 ? 17.745 -20.322 3.223 1.00 36.56 281 ALA A C 1
ATOM 2071 O O . ALA A 1 281 ? 17.257 -20.295 4.359 1.00 36.56 281 ALA A O 1
ATOM 2072 N N . PRO A 1 282 ? 18.370 -21.409 2.732 1.00 34.03 282 PRO A N 1
ATOM 2073 C CA . PRO A 1 282 ? 18.588 -22.586 3.555 1.00 34.03 282 PRO A CA 1
ATOM 2074 C C . PRO A 1 282 ? 19.340 -22.148 4.809 1.00 34.03 282 PRO A C 1
ATOM 2076 O O . PRO A 1 282 ? 20.399 -21.526 4.715 1.00 34.03 282 PRO A O 1
ATOM 2079 N N . THR A 1 283 ? 18.753 -22.410 5.974 1.00 41.72 283 THR A N 1
ATOM 2080 C CA . THR A 1 283 ? 19.390 -22.173 7.265 1.00 41.72 283 THR A CA 1
ATOM 2081 C C . THR A 1 283 ? 20.684 -22.981 7.284 1.00 41.72 283 THR A C 1
ATOM 2083 O O . THR A 1 283 ? 20.637 -24.211 7.238 1.00 41.72 283 THR A O 1
ATOM 2086 N N . ALA A 1 284 ? 21.816 -22.276 7.241 1.00 52.47 284 ALA A N 1
ATOM 2087 C CA . ALA A 1 284 ? 23.154 -22.858 7.284 1.00 52.47 284 ALA A CA 1
ATOM 2088 C C . ALA A 1 284 ? 23.488 -23.400 8.679 1.00 52.47 284 ALA A C 1
ATOM 2090 O O . ALA A 1 284 ? 23.036 -22.784 9.673 1.00 52.47 284 ALA A O 1
#